Protein AF-A0A7S4M5L8-F1 (afdb_monomer_lite)

Sequence (268 aa):
NHNLLVPADAAVAGFYISNANNEFYGNAASGGWTGYSFINFPAPIGLHQHVQMSPMERPLKKFYGNTAHSASYQWDLGACIYTGGLQEIKNGQLEYNVGRMDRNTKDFGVEKWMLFEQTRTYLCSIGIAHWGKRVEALGFAAHDILRGASLFGEAYMKDMVIDGKSSNPVGSRPGPTRGFEFYDTFVKTILDNVVFKNLEQTPHLTEQFGTYALVSMTHSDYFKPQGINAARNVRFENVWNNGRFGNYIRDTGASRYYNVMDYDGSLL

Radius of gyration: 18.49 Å; chains: 1; bounding box: 49×41×50 Å

pLDDT: mean 85.42, std 12.48, range [35.59, 98.5]

Structure (mmCIF, N/CA/C/O backbone):
data_AF-A0A7S4M5L8-F1
#
_entry.id   AF-A0A7S4M5L8-F1
#
loop_
_atom_site.group_PDB
_atom_site.id
_atom_site.type_symbol
_atom_site.label_atom_id
_atom_site.label_alt_id
_atom_site.label_comp_id
_atom_site.label_asym_id
_atom_site.label_entity_id
_atom_site.label_seq_id
_atom_site.pdbx_PDB_ins_code
_atom_site.Cartn_x
_atom_site.Cartn_y
_atom_site.Cartn_z
_atom_site.occupancy
_atom_site.B_iso_or_equiv
_atom_site.auth_seq_id
_atom_site.auth_comp_id
_atom_site.auth_asym_id
_atom_site.auth_atom_id
_atom_site.pdbx_PDB_model_num
ATOM 1 N N . ASN A 1 1 ? -18.684 23.121 23.564 1.00 38.31 1 ASN A N 1
ATOM 2 C CA . ASN A 1 1 ? -18.734 21.954 22.652 1.00 38.31 1 ASN A CA 1
ATOM 3 C C . ASN A 1 1 ? -17.652 22.030 21.573 1.00 38.31 1 ASN A C 1
ATOM 5 O O . ASN A 1 1 ? -17.964 21.977 20.395 1.00 38.31 1 ASN A O 1
ATOM 9 N N . HIS A 1 2 ? -16.376 22.117 21.965 1.00 35.59 2 HIS A N 1
ATOM 10 C CA . HIS A 1 2 ? -15.232 22.153 21.035 1.00 35.59 2 HIS A CA 1
ATOM 11 C C . HIS A 1 2 ? -14.557 20.775 20.848 1.00 35.59 2 HIS A C 1
ATOM 13 O O . HIS A 1 2 ? -13.496 20.688 20.245 1.00 35.59 2 HIS A O 1
ATOM 19 N N . ASN A 1 3 ? -15.174 19.686 21.328 1.00 45.03 3 ASN A N 1
ATOM 20 C CA . ASN A 1 3 ? -14.511 18.382 21.503 1.00 45.03 3 ASN A CA 1
ATOM 21 C C . ASN A 1 3 ? -14.870 17.325 20.434 1.00 45.03 3 ASN A C 1
ATOM 23 O O . ASN A 1 3 ? -14.793 16.134 20.714 1.00 45.03 3 ASN A O 1
ATOM 27 N N . LEU A 1 4 ? -15.299 17.723 19.230 1.00 47.81 4 LEU A N 1
ATOM 28 C CA . LEU A 1 4 ? -15.744 16.783 18.179 1.00 47.81 4 LEU A CA 1
ATOM 29 C C . LEU A 1 4 ? -15.122 17.023 16.799 1.00 47.81 4 LEU A C 1
ATOM 31 O O . LEU A 1 4 ? -15.558 16.423 15.819 1.00 47.81 4 LEU A O 1
ATOM 35 N N . LEU A 1 5 ? -14.119 17.890 16.688 1.00 51.47 5 LEU A N 1
ATOM 36 C CA . LEU A 1 5 ? -13.465 18.101 15.405 1.00 51.47 5 LEU A CA 1
ATOM 37 C C . LEU A 1 5 ? -12.437 16.988 15.207 1.00 51.47 5 LEU A C 1
ATOM 39 O O . LEU A 1 5 ? -11.360 17.019 15.794 1.00 51.47 5 LEU A O 1
ATOM 43 N N . VAL A 1 6 ? -12.791 15.994 14.386 1.00 55.62 6 VAL A N 1
ATOM 44 C CA . VAL A 1 6 ? -11.791 15.196 13.668 1.00 55.62 6 VAL A CA 1
ATOM 45 C C . VAL A 1 6 ? -10.855 16.218 13.014 1.00 55.62 6 VAL A C 1
ATOM 47 O O . VAL A 1 6 ? -11.356 17.060 12.262 1.00 55.62 6 VAL A O 1
ATOM 50 N N . PRO A 1 7 ? -9.551 16.238 13.340 1.00 53.84 7 PRO A N 1
ATOM 51 C CA . PRO A 1 7 ? -8.633 17.220 12.775 1.00 53.84 7 PRO A CA 1
ATOM 52 C C . PRO A 1 7 ? -8.762 17.215 11.253 1.00 53.84 7 PRO A C 1
ATOM 54 O O . PRO A 1 7 ? -8.836 16.142 10.653 1.00 53.84 7 PRO A O 1
ATOM 57 N N . ALA A 1 8 ? -8.850 18.398 10.636 1.00 52.59 8 ALA A N 1
ATOM 58 C CA . ALA A 1 8 ? -9.144 18.542 9.206 1.00 52.59 8 ALA A CA 1
ATOM 59 C C . ALA A 1 8 ? -8.199 17.698 8.327 1.00 52.59 8 ALA A C 1
ATOM 61 O O . ALA A 1 8 ? -8.627 17.137 7.321 1.00 52.59 8 ALA A O 1
ATOM 62 N N . ASP A 1 9 ? -6.961 17.507 8.784 1.00 50.16 9 ASP A N 1
ATOM 63 C CA . ASP A 1 9 ? -5.910 16.729 8.123 1.00 50.16 9 ASP A CA 1
ATOM 64 C C . ASP A 1 9 ? -6.192 15.209 8.098 1.00 50.16 9 ASP A C 1
ATOM 66 O O . ASP A 1 9 ? -5.678 14.491 7.244 1.00 50.16 9 ASP A O 1
ATOM 70 N N . ALA A 1 10 ? -7.044 14.700 8.999 1.00 52.12 10 ALA A N 1
ATOM 71 C CA . ALA A 1 10 ? -7.525 13.313 9.012 1.00 52.12 10 ALA A CA 1
ATOM 72 C C . ALA A 1 10 ? -8.760 13.101 8.116 1.00 52.12 10 ALA A C 1
ATOM 74 O O . ALA A 1 10 ? -9.047 11.971 7.717 1.00 52.12 10 ALA A O 1
ATOM 75 N N . ALA A 1 11 ? -9.503 14.178 7.831 1.00 53.94 11 ALA A N 1
ATOM 76 C CA . ALA A 1 11 ? -10.833 14.146 7.224 1.00 53.94 11 ALA A CA 1
ATOM 77 C C . ALA A 1 11 ? -10.837 14.309 5.695 1.00 53.94 11 ALA A C 1
ATOM 79 O O . ALA A 1 11 ? -11.892 14.177 5.077 1.00 53.94 11 ALA A O 1
ATOM 80 N N . VAL A 1 12 ? -9.688 14.551 5.052 1.00 65.00 12 VAL A N 1
ATOM 81 C CA . VAL A 1 12 ? -9.606 14.668 3.581 1.00 65.00 12 VAL A CA 1
ATOM 82 C C . VAL A 1 12 ? -9.522 13.287 2.913 1.00 65.00 12 VAL A C 1
ATOM 84 O O . VAL A 1 12 ? -8.631 13.018 2.099 1.00 65.00 12 VAL A O 1
ATOM 87 N N . ALA A 1 13 ? -10.452 12.405 3.291 1.00 81.19 13 ALA A N 1
ATOM 88 C CA . ALA A 1 13 ? -10.647 11.083 2.719 1.00 81.19 13 ALA A CA 1
ATOM 89 C C . ALA A 1 13 ? -12.077 10.909 2.212 1.00 81.19 13 ALA A C 1
ATOM 91 O O . ALA A 1 13 ? -13.022 11.271 2.908 1.00 81.19 13 ALA A O 1
ATOM 92 N N . GLY A 1 14 ? -12.238 10.307 1.030 1.00 84.69 14 GLY A N 1
ATOM 93 C CA . GLY A 1 14 ? -13.567 9.939 0.531 1.00 84.69 14 GLY A CA 1
ATOM 94 C C . GLY A 1 14 ? -14.251 8.929 1.459 1.00 84.69 14 GLY A C 1
ATOM 95 O O . GLY A 1 14 ? -15.433 9.060 1.766 1.00 84.69 14 GLY A O 1
ATOM 96 N N . PHE A 1 15 ? -13.477 7.969 1.973 1.00 90.88 15 PHE A N 1
ATOM 97 C CA . PHE A 1 15 ? -13.914 7.010 2.981 1.00 90.88 15 PHE A CA 1
ATOM 98 C C . PHE A 1 15 ? -13.036 7.109 4.225 1.00 90.88 15 PHE A C 1
ATOM 100 O O . PHE A 1 15 ? -11.885 6.674 4.225 1.00 90.88 15 PHE A O 1
ATOM 107 N N . TYR A 1 16 ? -13.602 7.636 5.307 1.00 88.44 16 TYR A N 1
ATOM 108 C CA . TYR A 1 16 ? -12.986 7.621 6.629 1.00 88.44 16 TYR A CA 1
ATOM 109 C C . TYR A 1 16 ? -13.520 6.433 7.439 1.00 88.44 16 TYR A C 1
ATOM 111 O O . TYR A 1 16 ? -14.675 6.417 7.866 1.00 88.44 16 TYR A O 1
ATOM 119 N N . ILE A 1 17 ? -12.690 5.407 7.618 1.00 90.62 17 ILE A N 1
ATOM 120 C CA . ILE A 1 17 ? -13.089 4.090 8.121 1.00 90.62 17 ILE A CA 1
ATOM 121 C C . ILE A 1 17 ? -12.524 3.897 9.529 1.00 90.62 17 ILE A C 1
ATOM 123 O O . ILE A 1 17 ? -11.402 3.428 9.724 1.00 90.62 17 ILE A O 1
ATOM 127 N N . SER A 1 18 ? -13.334 4.251 10.525 1.00 86.19 18 SER A N 1
ATOM 128 C CA . SER A 1 18 ? -13.007 4.093 11.949 1.00 86.19 18 SER A CA 1
ATOM 129 C C . SER A 1 18 ? -13.139 2.651 12.453 1.00 86.19 18 SER A C 1
ATOM 131 O O . SER A 1 18 ? -12.504 2.266 13.433 1.00 86.19 18 SER A O 1
ATOM 133 N N . ASN A 1 19 ? -13.945 1.837 11.769 1.00 88.50 19 ASN A N 1
ATOM 134 C CA . ASN A 1 19 ? -14.130 0.414 12.027 1.00 88.50 19 ASN A CA 1
ATOM 135 C C . ASN A 1 19 ? -14.155 -0.332 10.689 1.00 88.50 19 ASN A C 1
ATOM 137 O O . ASN A 1 19 ? -15.041 -0.105 9.863 1.00 88.50 19 ASN A O 1
ATOM 141 N N . ALA A 1 20 ? -13.194 -1.231 10.479 1.00 91.75 20 ALA A N 1
ATOM 142 C CA . ALA A 1 20 ? -13.056 -1.947 9.216 1.00 91.75 20 ALA A CA 1
ATOM 143 C C . ALA A 1 20 ? -14.043 -3.118 9.058 1.00 91.75 20 ALA A C 1
ATOM 145 O O . ALA A 1 20 ? -14.092 -3.684 7.974 1.00 91.75 20 ALA A O 1
ATOM 146 N N . ASN A 1 21 ? -14.865 -3.446 10.069 1.00 94.00 21 ASN A N 1
ATOM 147 C CA . ASN A 1 21 ? -15.814 -4.576 10.061 1.00 94.00 21 ASN A CA 1
ATOM 148 C C . ASN A 1 21 ? -17.035 -4.387 9.138 1.00 94.00 21 ASN A C 1
ATOM 150 O O . ASN A 1 21 ? -18.186 -4.574 9.541 1.00 94.00 21 ASN A O 1
ATOM 154 N N . ASN A 1 22 ? -16.780 -3.988 7.903 1.00 93.81 22 ASN A N 1
ATOM 155 C CA . ASN A 1 22 ? -17.743 -3.646 6.878 1.00 93.81 22 ASN A CA 1
ATOM 156 C C . ASN A 1 22 ? -17.345 -4.308 5.558 1.00 93.81 22 ASN A C 1
ATOM 158 O O . ASN A 1 22 ? -16.231 -4.821 5.395 1.00 93.81 22 ASN A O 1
ATOM 162 N N . GLU A 1 23 ? -18.289 -4.298 4.628 1.00 96.12 23 GLU A N 1
ATOM 163 C CA . GLU A 1 23 ? -18.107 -4.782 3.270 1.00 96.12 23 GLU A CA 1
ATOM 164 C C . GLU A 1 23 ? -18.040 -3.593 2.309 1.00 96.12 23 GLU A C 1
ATOM 166 O O . GLU A 1 23 ? -18.932 -2.748 2.288 1.00 96.12 23 GLU A O 1
ATOM 171 N N . PHE A 1 24 ? -16.976 -3.533 1.513 1.00 96.38 24 PHE A N 1
ATOM 172 C CA . PHE A 1 24 ? -16.736 -2.485 0.527 1.00 96.38 24 PHE A CA 1
ATOM 173 C C . PHE A 1 24 ? -16.664 -3.129 -0.856 1.00 96.38 24 PHE A C 1
ATOM 175 O O . PHE A 1 24 ? -15.681 -3.806 -1.169 1.00 96.38 24 PHE A O 1
ATOM 182 N N . TYR A 1 25 ? -17.691 -2.914 -1.678 1.00 97.44 25 TYR A N 1
ATOM 183 C CA . TYR A 1 25 ? -17.791 -3.474 -3.025 1.00 97.44 25 TYR A CA 1
ATOM 184 C C . TYR A 1 25 ? -17.895 -2.382 -4.082 1.00 97.44 25 TYR A C 1
ATOM 186 O O . TYR A 1 25 ? -18.821 -1.575 -4.037 1.00 97.44 25 TYR A O 1
ATOM 194 N N . GLY A 1 26 ? -16.979 -2.391 -5.052 1.00 97.00 26 GLY A N 1
ATOM 195 C CA . GLY A 1 26 ? -17.109 -1.579 -6.267 1.00 97.00 26 GLY A CA 1
ATOM 196 C C . GLY A 1 26 ? -17.156 -0.067 -6.035 1.00 97.00 26 GLY A C 1
ATOM 197 O O . GLY A 1 26 ? -17.680 0.659 -6.875 1.00 97.00 26 GLY A O 1
ATOM 198 N N . ASN A 1 27 ? -16.652 0.420 -4.899 1.00 96.69 27 ASN A N 1
ATOM 199 C CA . ASN A 1 27 ? -16.641 1.846 -4.599 1.00 96.69 27 ASN A CA 1
ATOM 200 C C . ASN A 1 27 ? -15.527 2.552 -5.383 1.00 96.69 27 ASN A C 1
ATOM 202 O O . ASN A 1 27 ? -14.513 1.946 -5.734 1.00 96.69 27 ASN A O 1
ATOM 206 N N . ALA A 1 28 ? -15.699 3.852 -5.602 1.00 95.56 28 ALA A N 1
ATOM 207 C CA . ALA A 1 28 ? -14.665 4.735 -6.122 1.00 95.56 28 ALA A CA 1
ATOM 208 C C . ALA A 1 28 ? -14.402 5.856 -5.115 1.00 95.56 28 ALA A C 1
ATOM 210 O O . ALA A 1 28 ? -15.344 6.464 -4.606 1.00 95.56 28 ALA A O 1
ATOM 211 N N . ALA A 1 29 ? -13.132 6.127 -4.826 1.00 93.88 29 ALA A N 1
ATOM 212 C CA . ALA A 1 29 ? -12.728 7.174 -3.900 1.00 93.88 29 ALA A CA 1
ATOM 213 C C . ALA A 1 29 ? -11.710 8.123 -4.534 1.00 93.88 29 ALA A C 1
ATOM 215 O O .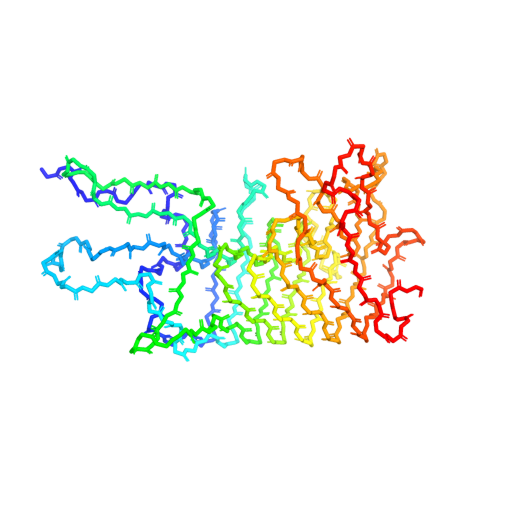 ALA A 1 29 ? -10.708 7.696 -5.099 1.00 93.88 29 ALA A O 1
ATOM 216 N N . SER A 1 30 ? -11.933 9.420 -4.360 1.00 89.44 30 SER A N 1
ATOM 217 C CA . SER A 1 30 ? -10.955 10.468 -4.643 1.00 89.44 30 SER A CA 1
ATOM 218 C C . SER A 1 30 ? -10.793 11.303 -3.384 1.00 89.44 30 SER A C 1
ATOM 220 O O . SER A 1 30 ? -11.793 11.648 -2.754 1.00 89.44 30 SER A O 1
ATOM 222 N N . GLY A 1 31 ? -9.568 11.642 -2.995 1.00 76.44 31 GLY A N 1
ATOM 223 C CA . GLY A 1 31 ? -9.367 12.444 -1.790 1.00 76.44 31 GLY A CA 1
ATOM 224 C C . GLY A 1 31 ? -8.000 13.094 -1.738 1.00 76.44 31 GLY A C 1
ATOM 225 O O . GLY A 1 31 ? -7.015 12.479 -2.114 1.00 76.44 31 GLY A O 1
ATOM 226 N N . GLY A 1 32 ? -7.935 14.343 -1.272 1.00 78.00 32 GLY A N 1
ATOM 227 C CA . GLY A 1 32 ? -6.700 15.133 -1.273 1.00 78.00 32 GLY A CA 1
ATOM 228 C C . GLY A 1 32 ? -5.546 14.455 -0.530 1.00 78.00 32 GLY A C 1
ATOM 229 O O . GLY A 1 32 ? -4.440 14.387 -1.065 1.00 78.00 32 GLY A O 1
ATOM 230 N N . TRP A 1 33 ? -5.805 13.886 0.653 1.00 81.56 33 TRP A N 1
ATOM 231 C CA . TRP A 1 33 ? -4.811 13.104 1.395 1.00 81.56 33 TRP A CA 1
ATOM 232 C C . TRP A 1 33 ? -4.856 11.621 1.020 1.00 81.56 33 TRP A C 1
ATOM 234 O O . TRP A 1 33 ? -3.831 11.054 0.640 1.00 81.56 33 TRP A O 1
ATOM 244 N N . THR A 1 34 ? -6.035 11.001 1.095 1.00 88.94 34 THR A N 1
ATOM 245 C CA . THR A 1 34 ? -6.235 9.571 0.823 1.00 88.94 34 THR A CA 1
ATOM 246 C C . THR A 1 34 ? -7.627 9.300 0.254 1.00 88.94 34 THR A C 1
ATOM 248 O O . THR A 1 34 ? -8.541 10.084 0.467 1.00 88.94 34 THR A O 1
ATOM 251 N N . GLY A 1 35 ? -7.818 8.204 -0.481 1.00 92.25 35 GLY A N 1
ATOM 252 C CA . GLY A 1 35 ? -9.151 7.771 -0.914 1.00 92.25 35 GLY A CA 1
ATOM 253 C C . GLY A 1 35 ? -9.869 7.009 0.200 1.00 92.25 35 GLY A C 1
ATOM 254 O O . GLY A 1 35 ? -10.950 7.407 0.637 1.00 92.25 35 GLY A O 1
ATOM 255 N N . TYR A 1 36 ? -9.222 5.950 0.689 1.00 94.06 36 TYR A N 1
ATOM 256 C CA . TYR A 1 36 ? -9.675 5.121 1.805 1.00 94.06 36 TYR A CA 1
ATOM 257 C C . TYR A 1 36 ? -8.720 5.255 2.984 1.00 94.06 36 TYR A C 1
ATOM 259 O O . TYR A 1 36 ? -7.562 4.849 2.901 1.00 94.06 36 TYR A O 1
ATOM 267 N N . SER A 1 37 ? -9.233 5.771 4.094 1.00 91.06 37 SER A N 1
ATOM 268 C CA . SER A 1 37 ? -8.489 5.967 5.331 1.00 91.06 37 SER A CA 1
ATOM 269 C C . SER A 1 37 ? -8.954 4.979 6.390 1.00 91.06 37 SER A C 1
ATOM 271 O O . SER A 1 37 ? -9.973 5.187 7.047 1.00 91.06 37 SER A O 1
ATOM 273 N N . PHE A 1 38 ? -8.210 3.895 6.580 1.00 92.81 38 PHE A N 1
ATOM 274 C CA . PHE A 1 38 ? -8.386 3.009 7.722 1.00 92.81 38 PHE A CA 1
ATOM 275 C C . PHE A 1 38 ? -7.567 3.566 8.887 1.00 92.81 38 PHE A C 1
ATOM 277 O O . PHE A 1 38 ? -6.390 3.232 9.044 1.00 92.81 38 PHE A O 1
ATOM 284 N N . ILE A 1 39 ? -8.182 4.401 9.725 1.00 89.69 39 ILE A N 1
ATOM 285 C CA . ILE A 1 39 ? -7.513 5.015 10.882 1.00 89.69 39 ILE A CA 1
ATOM 286 C C . ILE A 1 39 ? -7.632 4.126 12.113 1.00 89.69 39 ILE A C 1
ATOM 288 O O . ILE A 1 39 ? -8.673 3.502 12.327 1.00 89.69 39 ILE A O 1
ATOM 292 N N . ASN A 1 40 ? -6.571 4.028 12.915 1.00 91.75 40 ASN A N 1
ATOM 293 C CA . ASN A 1 40 ? -6.633 3.265 14.156 1.00 91.75 40 ASN A CA 1
ATOM 294 C C . ASN A 1 40 ? -7.386 4.036 15.242 1.00 91.75 40 ASN A C 1
ATOM 296 O O . ASN A 1 40 ? -6.964 5.108 15.667 1.00 91.75 40 ASN A O 1
ATOM 300 N N . PHE A 1 41 ? -8.463 3.428 15.726 1.00 91.06 41 PHE A N 1
ATOM 301 C CA . PHE A 1 41 ? -9.175 3.816 16.932 1.00 91.06 41 PHE A CA 1
ATOM 302 C C . PHE A 1 41 ? -8.966 2.737 18.002 1.00 91.06 41 PHE A C 1
ATOM 304 O O . PHE A 1 41 ? -9.507 1.638 17.842 1.00 91.06 41 PHE A O 1
ATOM 311 N N . PRO A 1 42 ? -8.198 3.007 19.075 1.00 91.44 42 PRO A N 1
ATOM 312 C CA . PRO A 1 42 ? -7.978 2.041 20.152 1.00 91.44 42 PRO A CA 1
ATOM 313 C C . PRO A 1 42 ? -9.229 1.853 21.022 1.00 91.44 42 PRO A C 1
ATOM 315 O O . PRO A 1 42 ? -9.404 0.805 21.636 1.00 91.44 42 PRO A O 1
ATOM 318 N N . ALA A 1 43 ? -10.116 2.850 21.037 1.00 91.19 43 ALA A N 1
ATOM 319 C CA . ALA A 1 43 ? -11.417 2.820 21.689 1.00 91.19 43 ALA A CA 1
ATOM 320 C C . ALA A 1 43 ? -12.447 3.582 20.834 1.00 91.19 43 ALA A C 1
ATOM 322 O O . ALA A 1 43 ? -12.060 4.404 19.994 1.00 91.19 43 ALA A O 1
ATOM 323 N N . PRO A 1 44 ? -13.757 3.335 21.009 1.00 90.44 44 PRO A N 1
ATOM 324 C CA . PRO A 1 44 ? -14.790 4.085 20.314 1.00 90.44 44 PRO A CA 1
ATOM 325 C C . PRO A 1 44 ? -14.804 5.543 20.780 1.00 90.44 44 PRO A C 1
ATOM 327 O O . PRO A 1 44 ? -14.433 5.861 21.907 1.00 90.44 44 PRO A O 1
ATOM 330 N N . ILE A 1 45 ? -15.284 6.431 19.915 1.00 86.19 45 ILE A N 1
ATOM 331 C CA . ILE A 1 45 ? -15.394 7.867 20.194 1.00 86.19 45 ILE A CA 1
ATOM 332 C C . ILE A 1 45 ? -16.847 8.341 20.078 1.00 86.19 45 ILE A C 1
ATOM 334 O O . ILE A 1 45 ? -17.729 7.613 19.610 1.00 86.19 45 ILE A O 1
ATOM 338 N N . GLY A 1 46 ? -17.109 9.579 20.498 1.00 83.56 46 GLY A N 1
ATOM 339 C CA . GLY A 1 46 ? -18.436 10.188 20.416 1.00 83.56 46 GLY A CA 1
ATOM 340 C C . GLY A 1 46 ? -19.465 9.466 21.290 1.00 83.56 46 GLY A C 1
ATOM 341 O O . GLY A 1 46 ? -19.180 9.101 22.429 1.00 83.56 46 GLY A O 1
ATOM 342 N N . LEU A 1 47 ? -20.670 9.240 20.757 1.00 86.06 47 LEU A N 1
ATOM 343 C CA . LEU A 1 47 ? -21.792 8.659 21.511 1.00 86.06 47 LEU A CA 1
ATOM 344 C C . LEU A 1 47 ? -21.507 7.253 22.064 1.00 86.06 47 LEU A C 1
ATOM 346 O O . LEU A 1 47 ? -22.090 6.864 23.072 1.00 86.06 47 LEU A O 1
ATOM 350 N N . HIS A 1 48 ? -20.590 6.510 21.443 1.00 88.62 48 HIS A N 1
ATOM 351 C CA . HIS A 1 48 ? -20.283 5.124 21.803 1.00 88.62 48 HIS A CA 1
ATOM 352 C C . HIS A 1 48 ? -19.018 4.978 22.658 1.00 88.62 48 HIS A C 1
ATOM 354 O O . HIS A 1 48 ? -18.570 3.856 22.872 1.00 88.62 48 HIS A O 1
ATOM 360 N N . GLN A 1 49 ? -18.453 6.072 23.188 1.00 87.44 49 GLN A N 1
ATOM 361 C CA . GLN A 1 49 ? -17.205 6.063 23.978 1.00 87.44 49 GLN A CA 1
ATOM 362 C C . GLN A 1 49 ? -17.202 5.119 25.196 1.00 87.44 49 GLN A C 1
ATOM 364 O O . GLN A 1 49 ? -16.152 4.780 25.726 1.00 87.44 49 GLN A O 1
ATOM 369 N N . HIS A 1 50 ? -18.381 4.704 25.659 1.00 89.12 50 HIS A N 1
ATOM 370 C CA . HIS A 1 50 ? -18.563 3.815 26.804 1.00 89.12 50 HIS A CA 1
ATOM 371 C C . HIS A 1 50 ? -18.511 2.319 26.436 1.00 89.12 50 HIS A C 1
ATOM 373 O O . HIS A 1 50 ? -18.495 1.469 27.326 1.00 89.12 50 HIS A O 1
ATOM 379 N N . VAL A 1 51 ? -18.502 1.973 25.144 1.00 92.31 51 VAL A N 1
ATOM 380 C CA . VAL A 1 51 ? -18.496 0.581 24.678 1.00 92.31 51 VAL A CA 1
ATOM 381 C C . VAL A 1 51 ? -17.095 -0.021 24.823 1.00 92.31 51 VAL A C 1
ATOM 383 O O . VAL A 1 51 ? -16.118 0.511 24.301 1.00 92.31 51 VAL A O 1
ATOM 386 N N . GLN A 1 52 ? -17.003 -1.173 25.492 1.00 91.25 52 GLN A N 1
ATOM 387 C CA . GLN A 1 52 ? -15.750 -1.907 25.712 1.00 91.25 52 GLN A CA 1
ATOM 388 C C . GLN A 1 52 ? -15.355 -2.716 24.468 1.00 91.25 52 GLN A C 1
ATOM 390 O O . GLN A 1 52 ? -15.601 -3.918 24.373 1.00 91.25 52 GLN A O 1
ATOM 395 N N . MET A 1 53 ? -14.772 -2.046 23.477 1.00 90.56 53 MET A N 1
ATOM 396 C CA . MET A 1 53 ? -14.216 -2.684 22.283 1.00 90.56 53 MET A CA 1
ATOM 397 C C . MET A 1 53 ? -13.062 -1.867 21.703 1.00 90.56 53 MET A C 1
ATOM 399 O O . MET A 1 53 ? -13.004 -0.663 21.909 1.00 90.56 53 MET A O 1
ATOM 403 N N . SER A 1 54 ? -12.210 -2.494 20.891 1.00 92.44 54 SER A N 1
ATOM 404 C CA . SER A 1 54 ? -11.220 -1.788 20.072 1.00 92.44 54 SER A CA 1
ATOM 405 C C . SER A 1 54 ? -11.641 -1.812 18.596 1.00 92.44 54 SER A C 1
ATOM 407 O O . SER A 1 54 ? -11.638 -2.883 17.978 1.00 92.44 54 SER A O 1
ATOM 409 N N . PRO A 1 55 ? -12.071 -0.678 18.005 1.00 93.25 55 PRO A N 1
ATOM 410 C CA . PRO A 1 55 ? -12.436 -0.634 16.589 1.00 93.25 55 PRO A CA 1
ATOM 411 C C . PRO A 1 55 ? -11.274 -0.952 15.636 1.00 93.25 55 PRO A C 1
ATOM 413 O O . PRO A 1 55 ? -11.500 -1.598 14.612 1.00 93.25 55 PRO A O 1
ATOM 416 N N . MET A 1 56 ? -10.036 -0.557 15.965 1.00 92.56 56 MET A N 1
ATOM 417 C CA . MET A 1 56 ? -8.864 -0.825 15.116 1.00 92.56 56 MET A CA 1
ATOM 418 C C . MET A 1 56 ? -8.538 -2.312 14.973 1.00 92.56 56 MET A C 1
ATOM 420 O O . MET A 1 56 ? -7.977 -2.708 13.954 1.00 92.56 56 MET A O 1
ATOM 424 N N . GLU A 1 57 ? -8.898 -3.127 15.966 1.00 94.50 57 GLU A N 1
ATOM 425 C CA . GLU A 1 57 ? -8.682 -4.571 15.922 1.00 94.50 57 GLU A CA 1
ATOM 426 C C . GLU A 1 57 ? -9.682 -5.277 15.007 1.00 94.50 57 GLU A C 1
ATOM 428 O O . GLU A 1 57 ? -9.500 -6.448 14.706 1.00 94.50 57 GLU A O 1
ATOM 433 N N . ARG A 1 58 ? -10.745 -4.627 14.534 1.00 93.62 58 ARG A N 1
ATOM 434 C CA . ARG A 1 58 ? -11.737 -5.333 13.723 1.00 93.62 58 ARG A CA 1
ATOM 435 C C . ARG A 1 58 ? -11.234 -5.563 12.293 1.00 93.62 58 ARG A C 1
ATOM 437 O O . ARG A 1 58 ? -10.790 -4.603 11.665 1.00 93.62 58 ARG A O 1
ATOM 444 N N . PRO A 1 59 ? -11.300 -6.800 11.763 1.00 93.44 59 PRO A N 1
ATOM 445 C CA . PRO A 1 59 ? -10.867 -7.092 10.403 1.00 93.44 59 PRO A CA 1
ATOM 446 C C . PRO A 1 59 ? -11.867 -6.561 9.376 1.00 93.44 59 PRO A C 1
ATOM 448 O O . PRO A 1 59 ? -13.028 -6.299 9.691 1.00 93.44 59 PRO A O 1
ATOM 451 N N . LEU A 1 60 ? -11.408 -6.460 8.130 1.00 95.06 60 LEU A N 1
ATOM 452 C CA . LEU A 1 60 ? -12.280 -6.295 6.970 1.00 95.06 60 LEU A CA 1
ATOM 453 C C . LEU A 1 60 ? -13.197 -7.514 6.826 1.00 95.06 60 LEU A C 1
ATOM 455 O O . LEU A 1 60 ? -12.712 -8.643 6.883 1.00 95.06 60 LEU A O 1
ATOM 459 N N . LYS A 1 61 ? -14.498 -7.298 6.579 1.00 95.25 61 LYS A N 1
ATOM 460 C CA . LYS A 1 61 ? -15.369 -8.392 6.110 1.00 95.25 61 LYS A CA 1
ATOM 461 C C . LYS A 1 61 ? -15.099 -8.681 4.641 1.00 95.25 61 LYS A C 1
ATOM 463 O O . LYS A 1 61 ? -14.872 -9.824 4.262 1.00 95.25 61 LYS A O 1
ATOM 468 N N . LYS A 1 62 ? -15.099 -7.625 3.822 1.00 97.00 62 LYS A N 1
ATOM 469 C CA . LYS A 1 62 ? -14.709 -7.692 2.413 1.00 97.00 62 LYS A CA 1
ATOM 470 C C . LYS A 1 62 ? -14.249 -6.332 1.910 1.00 97.00 62 LYS A C 1
ATOM 472 O O . LYS A 1 62 ? -14.873 -5.319 2.214 1.00 97.00 62 LYS A O 1
ATOM 477 N N . PHE A 1 63 ? -13.213 -6.324 1.082 1.00 98.00 63 PHE A N 1
ATOM 478 C CA . PHE A 1 63 ? -12.833 -5.173 0.274 1.00 98.00 63 PHE A CA 1
ATOM 479 C C . PHE A 1 63 ? -12.543 -5.653 -1.148 1.00 98.00 63 PHE A C 1
ATOM 481 O O . PHE A 1 63 ? -11.479 -6.207 -1.409 1.00 98.00 63 PHE A O 1
ATOM 488 N N . TYR A 1 64 ? -13.510 -5.497 -2.052 1.00 98.50 64 TYR A N 1
ATOM 489 C CA . TYR A 1 64 ? -13.465 -6.103 -3.380 1.00 98.50 64 TYR A CA 1
ATOM 490 C C . TYR A 1 64 ? -13.838 -5.121 -4.486 1.00 98.50 64 TYR A C 1
ATOM 492 O O . TYR A 1 64 ? -14.882 -4.468 -4.434 1.00 98.50 64 TYR A O 1
ATOM 500 N N . GLY A 1 65 ? -13.010 -5.058 -5.529 1.00 98.00 65 GLY A N 1
ATOM 501 C CA . GLY A 1 65 ? -13.333 -4.306 -6.743 1.00 98.00 65 GLY A CA 1
ATOM 502 C C . GLY A 1 65 ? -13.341 -2.788 -6.554 1.00 98.00 65 GLY A C 1
ATOM 503 O O . GLY A 1 65 ? -13.876 -2.079 -7.402 1.00 98.00 65 GLY A O 1
ATOM 504 N N . ASN A 1 66 ? -12.811 -2.281 -5.438 1.00 97.94 66 ASN A N 1
ATOM 505 C CA . ASN A 1 66 ? -12.796 -0.848 -5.167 1.00 97.94 66 ASN A CA 1
ATOM 506 C C . ASN A 1 66 ? -11.680 -0.152 -5.952 1.00 97.94 66 ASN A C 1
ATOM 508 O O . ASN A 1 66 ? -10.650 -0.742 -6.294 1.00 97.94 66 ASN A O 1
ATOM 512 N N . THR A 1 67 ? -11.882 1.136 -6.196 1.00 97.19 67 THR A N 1
ATOM 513 C CA . THR A 1 67 ? -10.941 1.993 -6.905 1.00 97.19 67 THR A CA 1
ATOM 514 C C . THR A 1 67 ? -10.641 3.248 -6.099 1.00 97.19 67 THR A C 1
ATOM 516 O O . THR A 1 67 ? -11.528 3.803 -5.454 1.00 97.19 67 THR A O 1
ATOM 519 N N . ALA A 1 68 ? -9.392 3.707 -6.112 1.00 95.31 68 ALA A N 1
ATOM 520 C CA . ALA A 1 68 ? -9.027 4.980 -5.499 1.00 95.31 68 ALA A CA 1
ATOM 521 C C . ALA A 1 68 ? -8.083 5.782 -6.386 1.00 95.31 68 ALA A C 1
ATOM 523 O O . ALA A 1 68 ? -7.202 5.215 -7.031 1.00 95.31 68 ALA A O 1
ATOM 524 N N . HIS A 1 69 ? -8.252 7.100 -6.405 1.00 92.31 69 HIS A N 1
ATOM 525 C CA . HIS A 1 69 ? -7.449 7.947 -7.267 1.00 92.31 69 HIS A CA 1
ATOM 526 C C . HIS A 1 69 ? -7.235 9.363 -6.771 1.00 92.31 69 HIS A C 1
ATOM 528 O O . HIS A 1 69 ? -7.841 9.801 -5.795 1.00 92.31 69 HIS A O 1
ATOM 534 N N . SER A 1 70 ? -6.362 10.078 -7.487 1.00 87.81 70 SER A N 1
ATOM 535 C CA . SER A 1 70 ? -6.108 11.508 -7.287 1.00 87.81 70 SER A CA 1
ATOM 536 C C . SER A 1 70 ? -5.772 11.845 -5.836 1.00 87.81 70 SER A C 1
ATOM 538 O O . SER A 1 70 ? -6.142 12.905 -5.332 1.00 87.81 70 SER A O 1
ATOM 540 N N . ALA A 1 71 ? -5.074 10.923 -5.168 1.00 87.44 71 ALA A N 1
ATOM 541 C CA . ALA A 1 71 ? -4.722 11.072 -3.774 1.00 87.44 71 ALA A CA 1
ATOM 542 C C . ALA A 1 71 ? -3.295 11.549 -3.575 1.00 87.44 71 ALA A C 1
ATOM 544 O O . ALA A 1 71 ? -2.371 11.236 -4.339 1.00 87.44 71 ALA A O 1
ATOM 545 N N . SER A 1 72 ? -3.129 12.296 -2.486 1.00 76.31 72 SER A N 1
ATOM 546 C CA . SER A 1 72 ? -1.825 12.669 -1.954 1.00 76.31 72 SER A CA 1
ATOM 547 C C . SER A 1 72 ? -1.041 13.577 -2.904 1.00 76.31 72 SER A C 1
ATOM 549 O O . SER A 1 72 ? 0.183 13.585 -2.891 1.00 76.31 72 SER A O 1
ATOM 551 N N . TYR A 1 73 ? -1.731 14.347 -3.754 1.00 62.12 73 TYR A N 1
ATOM 552 C CA . TYR A 1 73 ? -1.107 15.257 -4.727 1.00 62.12 73 TYR A CA 1
ATOM 553 C C . TYR A 1 73 ? -0.178 16.288 -4.066 1.00 62.12 73 TYR A C 1
ATOM 555 O O . TYR A 1 73 ? 0.818 16.688 -4.655 1.00 62.12 73 TYR A O 1
ATOM 563 N N . GLN A 1 74 ? -0.489 16.697 -2.833 1.00 57.88 74 GLN A N 1
ATOM 564 C CA . GLN A 1 74 ? 0.284 17.696 -2.091 1.00 57.88 74 GLN A CA 1
ATOM 565 C C . GLN A 1 74 ? 1.255 17.085 -1.069 1.00 57.88 74 GLN A C 1
ATOM 567 O O . GLN A 1 74 ? 2.063 17.820 -0.508 1.00 57.88 74 GLN A O 1
ATOM 572 N N . TRP A 1 75 ? 1.140 15.789 -0.754 1.00 63.66 75 TRP A N 1
ATOM 573 C CA . TRP A 1 75 ? 1.886 15.158 0.339 1.00 63.66 75 TRP A CA 1
ATOM 574 C C . TRP A 1 75 ? 2.445 13.795 -0.108 1.00 63.66 75 TRP A C 1
ATOM 576 O O . TRP A 1 75 ? 1.703 12.842 -0.356 1.00 63.66 75 TRP A O 1
ATOM 586 N N . ASP A 1 76 ? 3.770 13.670 -0.153 1.00 65.38 76 ASP A N 1
ATOM 587 C CA . ASP A 1 76 ? 4.466 12.511 -0.741 1.00 65.38 76 ASP A CA 1
ATOM 588 C C . ASP A 1 76 ? 4.275 11.187 0.017 1.00 65.38 76 ASP A C 1
ATOM 590 O O . ASP A 1 76 ? 4.511 10.113 -0.533 1.00 65.38 76 ASP A O 1
ATOM 594 N N . LEU A 1 77 ? 3.827 11.247 1.275 1.00 69.38 77 LEU A N 1
ATOM 595 C CA . LEU A 1 77 ? 3.595 10.070 2.122 1.00 69.38 77 LEU A CA 1
ATOM 596 C C . LEU A 1 77 ? 2.134 9.610 2.170 1.00 69.38 77 LEU A C 1
ATOM 598 O O . LEU A 1 77 ? 1.834 8.622 2.844 1.00 69.38 77 LEU A O 1
ATOM 602 N N . GLY A 1 78 ? 1.222 10.314 1.500 1.00 79.56 78 GLY A N 1
ATOM 603 C CA . GLY A 1 78 ? -0.168 9.879 1.433 1.00 79.56 78 GLY A CA 1
ATOM 604 C C . GLY A 1 78 ? -0.333 8.680 0.501 1.00 79.56 78 GLY A C 1
ATOM 605 O O . GLY A 1 78 ? 0.520 8.396 -0.343 1.00 79.56 78 GLY A O 1
ATOM 606 N N . ALA A 1 79 ? -1.454 7.978 0.638 1.00 90.00 79 ALA A N 1
ATOM 607 C CA . ALA A 1 79 ? -1.787 6.863 -0.234 1.00 90.00 79 ALA A CA 1
ATOM 608 C C . ALA A 1 79 ? -3.243 6.901 -0.673 1.00 90.00 79 ALA A C 1
ATOM 610 O O . ALA A 1 79 ? -4.099 7.376 0.064 1.00 90.00 79 ALA A O 1
ATOM 611 N N . CYS A 1 80 ? -3.554 6.322 -1.827 1.00 93.75 80 CYS A N 1
ATOM 612 C CA . CYS A 1 80 ? -4.936 6.102 -2.243 1.00 93.75 80 CYS A CA 1
ATOM 613 C C . CYS A 1 80 ? -5.684 5.182 -1.272 1.00 93.75 80 CYS A C 1
ATOM 615 O O . CYS A 1 80 ? -6.846 5.440 -0.957 1.00 93.75 80 CYS A O 1
ATOM 617 N N . ILE A 1 81 ? -4.996 4.174 -0.737 1.00 94.44 81 ILE A N 1
ATOM 618 C CA . ILE A 1 81 ? -5.471 3.348 0.371 1.00 94.44 81 ILE A CA 1
ATOM 619 C C . ILE A 1 81 ? -4.448 3.436 1.493 1.00 94.44 81 ILE A C 1
ATOM 621 O O . ILE A 1 81 ? -3.328 2.939 1.366 1.00 94.44 81 ILE A O 1
ATOM 625 N N . TYR A 1 82 ? -4.835 4.078 2.588 1.00 92.62 82 TYR A N 1
ATOM 626 C CA . TYR A 1 82 ? -3.994 4.271 3.756 1.00 92.62 82 TYR A CA 1
ATOM 627 C C . TYR A 1 82 ? -4.539 3.473 4.939 1.00 92.62 82 TYR A C 1
ATOM 629 O O . TYR A 1 82 ? -5.698 3.613 5.323 1.00 92.62 82 TYR A O 1
ATOM 637 N N . THR A 1 83 ? -3.693 2.639 5.540 1.00 93.00 83 THR A N 1
ATOM 638 C CA . THR A 1 83 ? -3.993 1.921 6.783 1.00 93.00 83 THR A CA 1
ATOM 639 C C . THR A 1 83 ? -2.938 2.248 7.821 1.00 93.00 83 THR A C 1
ATOM 641 O O . THR A 1 83 ? -1.785 1.855 7.662 1.00 93.00 83 THR A O 1
ATOM 644 N N . GLY A 1 84 ? -3.325 2.940 8.888 1.00 89.19 84 GLY A N 1
ATOM 645 C CA . GLY A 1 84 ? -2.398 3.398 9.919 1.00 89.19 84 GLY A CA 1
ATOM 646 C C . GLY A 1 84 ? -2.959 4.587 10.684 1.00 89.19 84 GLY A C 1
ATOM 647 O O . GLY A 1 84 ? -4.170 4.678 10.888 1.00 89.19 84 GLY A O 1
ATOM 648 N N . GLY A 1 85 ? -2.081 5.504 11.094 1.00 86.19 85 GLY A N 1
ATOM 649 C CA . GLY A 1 85 ? -2.448 6.648 11.922 1.00 86.19 85 GLY A CA 1
ATOM 650 C C . GLY A 1 85 ? -3.012 6.236 13.281 1.00 86.19 85 GLY A C 1
ATOM 651 O O . GLY A 1 85 ? -3.177 5.056 13.585 1.00 86.19 85 GLY A O 1
ATOM 652 N N . LEU A 1 86 ? -3.308 7.210 14.127 1.00 87.44 86 LEU A N 1
ATOM 653 C CA . LEU A 1 86 ? -3.951 6.986 15.415 1.00 87.44 86 LEU A CA 1
ATOM 654 C C . LEU A 1 86 ? -4.887 8.143 15.717 1.00 87.44 86 LEU A C 1
ATOM 656 O O . LEU A 1 86 ? -4.484 9.301 15.648 1.00 87.44 86 LEU A O 1
ATOM 660 N N . GLN A 1 87 ? -6.122 7.811 16.067 1.00 87.19 87 GLN A N 1
ATOM 661 C CA . GLN A 1 87 ? -7.113 8.756 16.546 1.00 87.19 87 GLN A CA 1
ATOM 662 C C . GLN A 1 87 ? -7.593 8.301 17.923 1.00 87.19 87 GLN A C 1
ATOM 664 O O . GLN A 1 87 ? -8.172 7.223 18.062 1.00 87.19 87 GLN A O 1
ATOM 669 N N . GLU A 1 88 ? -7.357 9.115 18.947 1.00 85.50 88 GLU A N 1
ATOM 670 C CA . GLU A 1 88 ? -7.677 8.763 20.332 1.00 85.50 88 GLU A CA 1
ATOM 671 C C . GLU A 1 88 ? -8.090 9.982 21.157 1.00 85.50 88 GLU A C 1
ATOM 673 O O . GLU A 1 88 ? -7.798 11.124 20.800 1.00 85.50 88 GLU A O 1
ATOM 678 N N . ILE A 1 89 ? -8.789 9.739 22.268 1.00 84.50 89 ILE A N 1
ATOM 679 C CA . ILE A 1 89 ? -9.128 10.792 23.225 1.00 84.50 89 ILE A CA 1
ATOM 680 C C . ILE A 1 89 ? -7.996 10.894 24.246 1.00 84.50 89 ILE A C 1
ATOM 682 O O . ILE A 1 89 ? -7.794 9.986 25.051 1.00 84.50 89 ILE A O 1
ATOM 686 N N . LYS A 1 90 ? -7.297 12.026 24.248 1.00 82.25 90 LYS A N 1
ATOM 687 C CA . LYS A 1 90 ? -6.257 12.383 25.214 1.00 82.25 90 LYS A CA 1
ATOM 688 C C . LYS A 1 90 ? -6.665 13.640 25.956 1.00 82.25 90 LYS A C 1
ATOM 690 O O . LYS A 1 90 ? -7.083 14.619 25.352 1.00 82.25 90 LYS A O 1
ATOM 695 N N . ASN A 1 91 ? -6.595 13.607 27.287 1.00 84.06 91 ASN A N 1
ATOM 696 C CA . ASN A 1 91 ? -6.958 14.744 28.146 1.00 84.06 91 ASN A CA 1
ATOM 697 C C . ASN A 1 91 ? -8.346 15.352 27.824 1.00 84.06 91 ASN A C 1
ATOM 699 O O . ASN A 1 91 ? -8.547 16.560 27.914 1.00 84.06 91 ASN A O 1
ATOM 703 N N . GLY A 1 92 ? -9.308 14.512 27.420 1.00 79.12 92 GLY A N 1
ATOM 704 C CA . GLY A 1 92 ? -10.662 14.937 27.042 1.00 79.12 92 GLY A CA 1
ATOM 705 C C . GLY A 1 92 ? -10.790 15.575 25.651 1.00 79.12 92 GLY A C 1
ATOM 706 O O . GLY A 1 92 ? -11.882 16.025 25.301 1.00 79.12 92 GLY A O 1
ATOM 707 N N . GLN A 1 93 ? -9.718 15.600 24.856 1.00 79.19 93 GLN A N 1
ATOM 708 C CA . GLN A 1 93 ? -9.692 16.087 23.478 1.00 79.19 93 GLN A CA 1
ATOM 709 C C . GLN A 1 93 ? -9.402 14.954 22.497 1.00 79.19 93 GLN A C 1
ATOM 711 O O . GLN A 1 93 ? -8.666 14.020 22.798 1.00 79.19 93 GLN A O 1
ATOM 716 N N . LEU A 1 94 ? -10.006 15.036 21.314 1.00 80.38 94 LEU A N 1
ATOM 717 C CA . LEU A 1 94 ? -9.758 14.087 20.241 1.00 80.38 94 LEU A CA 1
ATOM 718 C C . LEU A 1 94 ? -8.477 14.497 19.501 1.00 80.38 94 LEU A C 1
ATOM 720 O O . LEU A 1 94 ? -8.458 15.512 18.810 1.00 80.38 94 LEU A O 1
ATOM 724 N N . GLU A 1 95 ? -7.421 13.702 19.634 1.00 82.31 95 GLU A N 1
ATOM 725 C CA . GLU A 1 95 ? -6.136 13.924 18.970 1.00 82.31 95 GLU A CA 1
ATOM 726 C C . GLU A 1 95 ? -5.980 12.994 17.766 1.00 82.31 95 GLU A C 1
ATOM 728 O O . GLU A 1 95 ? -6.454 11.853 17.780 1.00 82.31 95 GLU A O 1
ATOM 733 N N . TYR A 1 96 ? -5.311 13.490 16.722 1.00 79.50 96 TYR A N 1
ATOM 734 C CA . TYR A 1 96 ? -4.943 12.709 15.545 1.00 79.50 96 TYR A CA 1
ATOM 735 C C . TYR A 1 96 ? -3.437 12.725 15.332 1.00 79.50 96 TYR A C 1
ATOM 737 O O . TYR A 1 96 ? -2.801 13.778 15.352 1.00 79.50 96 TYR A O 1
ATOM 745 N N . ASN A 1 97 ? -2.890 11.553 15.047 1.00 79.50 97 ASN A N 1
ATOM 746 C CA . ASN A 1 97 ? -1.522 11.371 14.616 1.00 79.50 97 ASN A CA 1
ATOM 747 C C . ASN A 1 97 ? -1.525 10.648 13.261 1.00 79.50 97 ASN A C 1
ATOM 749 O O . ASN A 1 97 ? -1.888 9.476 13.185 1.00 79.50 97 ASN A O 1
ATOM 753 N N . VAL A 1 98 ? -1.072 11.331 12.203 1.00 72.56 98 VAL A N 1
ATOM 754 C CA . VAL A 1 98 ? -0.857 10.773 10.844 1.00 72.56 98 VAL A CA 1
ATOM 755 C C . VAL A 1 98 ? 0.273 9.733 10.777 1.00 72.56 98 VAL A C 1
ATOM 757 O O . VAL A 1 98 ? 0.609 9.222 9.708 1.00 72.56 98 VAL A O 1
ATOM 760 N N . GLY A 1 99 ? 0.921 9.474 11.909 1.00 70.69 99 GLY A N 1
ATOM 761 C CA . GLY A 1 99 ? 2.110 8.660 12.029 1.00 70.69 99 GLY A CA 1
ATOM 762 C C . GLY A 1 99 ? 1.914 7.183 11.706 1.00 70.69 99 GLY A C 1
ATOM 763 O O . GLY A 1 99 ? 0.833 6.660 11.437 1.00 70.69 99 GLY A O 1
ATOM 764 N N . ARG A 1 100 ? 3.048 6.495 11.754 1.00 78.75 100 ARG A N 1
ATOM 765 C CA . ARG A 1 100 ? 3.233 5.095 11.378 1.00 78.75 100 ARG A CA 1
ATOM 766 C C . ARG A 1 100 ? 2.834 4.189 12.538 1.00 78.75 100 ARG A C 1
ATOM 768 O O . ARG A 1 100 ? 3.692 3.644 13.222 1.00 78.75 100 ARG A O 1
ATOM 775 N N . MET A 1 101 ? 1.535 4.108 12.794 1.00 85.81 101 MET A N 1
ATOM 776 C CA . MET A 1 101 ? 0.979 3.329 13.898 1.00 85.81 101 MET A CA 1
ATOM 777 C C . MET A 1 101 ? 0.401 2.023 13.375 1.00 85.81 101 MET A C 1
ATOM 779 O O . MET A 1 101 ? -0.399 2.016 12.433 1.00 85.81 101 MET A O 1
ATOM 783 N N . ASP A 1 102 ? 0.811 0.913 13.980 1.00 88.62 102 ASP A N 1
ATOM 784 C CA . ASP A 1 102 ? 0.453 -0.398 13.481 1.00 88.62 102 ASP A CA 1
ATOM 785 C C . ASP A 1 102 ? -0.971 -0.808 13.843 1.00 88.62 102 ASP A C 1
ATOM 787 O O . ASP A 1 102 ? -1.458 -0.622 14.955 1.00 88.62 102 ASP A O 1
ATOM 791 N N . ARG A 1 103 ? -1.648 -1.402 12.861 1.00 91.62 103 ARG A N 1
ATOM 792 C CA . ARG A 1 103 ? -2.937 -2.066 13.030 1.00 91.62 103 ARG A CA 1
ATOM 793 C C . ARG A 1 103 ? -2.738 -3.572 13.174 1.00 91.62 103 ARG A C 1
ATOM 795 O O . ARG A 1 103 ? -2.168 -4.203 12.284 1.00 91.62 103 ARG A O 1
ATOM 802 N N . ASN A 1 104 ? -3.266 -4.165 14.242 1.00 94.06 104 ASN A N 1
ATOM 803 C CA . ASN A 1 104 ? -3.320 -5.618 14.408 1.00 94.06 104 ASN A CA 1
ATOM 804 C C . ASN A 1 104 ? -4.777 -6.096 14.438 1.00 94.06 104 ASN A C 1
ATOM 806 O O . ASN A 1 104 ? -5.434 -6.021 15.474 1.00 94.06 104 ASN A O 1
ATOM 810 N N . THR A 1 105 ? -5.288 -6.559 13.298 1.00 94.75 105 THR A N 1
ATOM 811 C CA . THR A 1 105 ? -6.669 -7.037 13.176 1.00 94.75 105 THR A CA 1
ATOM 812 C C . THR A 1 105 ? -6.849 -8.441 13.742 1.00 94.75 105 THR A C 1
ATOM 814 O O . THR A 1 105 ? -6.011 -9.322 13.545 1.00 94.75 105 THR A O 1
ATOM 817 N N . LYS A 1 106 ? -7.967 -8.654 14.436 1.00 94.25 106 LYS A N 1
ATOM 818 C CA . LYS A 1 106 ? -8.333 -9.867 15.157 1.00 94.25 106 LYS A CA 1
ATOM 819 C C . LYS A 1 106 ? -9.834 -10.130 15.067 1.00 94.25 106 LYS A C 1
ATOM 821 O O . LYS A 1 106 ? -10.650 -9.227 15.240 1.00 94.25 106 LYS A O 1
ATOM 826 N N . ASP A 1 107 ? -10.199 -11.391 14.907 1.00 89.56 107 ASP A N 1
ATOM 827 C CA . ASP A 1 107 ? -11.568 -11.876 15.046 1.00 89.56 107 ASP A CA 1
ATOM 828 C C . ASP A 1 107 ? -11.638 -12.846 16.227 1.00 89.56 107 ASP A C 1
ATOM 830 O O . ASP A 1 107 ? -10.923 -13.845 16.248 1.00 89.56 107 ASP A O 1
ATOM 834 N N . PHE A 1 108 ? -12.421 -12.508 17.254 1.00 87.56 108 PHE A N 1
ATOM 835 C CA . PHE A 1 108 ? -12.479 -13.252 18.524 1.00 87.56 108 PHE A CA 1
ATOM 836 C C . PHE A 1 108 ? -11.095 -13.598 19.118 1.00 87.56 108 PHE A C 1
ATOM 838 O O . PHE A 1 108 ? -10.870 -14.693 19.624 1.00 87.56 108 PHE A O 1
ATOM 845 N N . GLY A 1 109 ? -10.148 -12.654 19.046 1.00 88.06 109 GLY A N 1
ATOM 846 C CA . GLY A 1 109 ? -8.778 -12.821 19.549 1.00 88.06 109 GLY A CA 1
ATOM 847 C C . GLY A 1 109 ? -7.819 -13.534 18.589 1.00 88.06 109 GLY A C 1
ATOM 848 O O . GLY A 1 109 ? -6.613 -13.507 18.818 1.00 88.06 109 GLY A O 1
ATOM 849 N N . VAL A 1 110 ? -8.322 -14.105 17.492 1.00 93.75 110 VAL A N 1
ATOM 850 C CA . VAL A 1 110 ? -7.512 -14.745 16.451 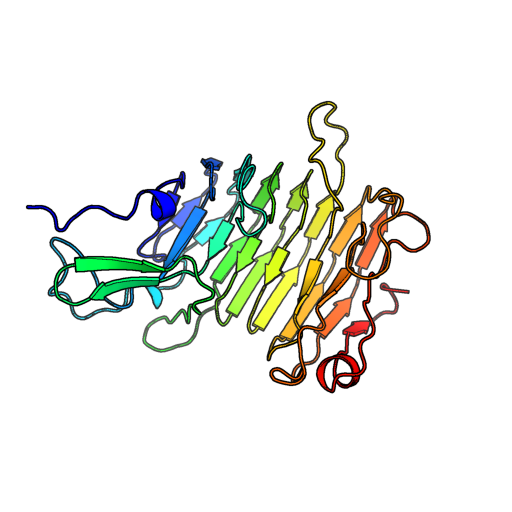1.00 93.75 110 VAL A CA 1
ATOM 851 C C . VAL A 1 110 ? -7.064 -13.702 15.442 1.00 93.75 110 VAL A C 1
ATOM 853 O O . VAL A 1 110 ? -7.888 -12.982 14.887 1.00 93.75 110 VAL A O 1
ATOM 856 N N . GLU A 1 111 ? -5.766 -13.633 15.176 1.00 95.25 111 GLU A N 1
ATOM 857 C CA . GLU A 1 111 ? -5.193 -12.683 14.225 1.00 95.25 111 GLU A CA 1
ATOM 858 C C . GLU A 1 111 ? -5.734 -12.905 12.805 1.00 95.25 111 GLU A C 1
ATOM 860 O O . GLU A 1 111 ? -5.879 -14.037 12.337 1.00 95.25 111 GLU A O 1
ATOM 865 N N . LYS A 1 112 ? -6.047 -11.809 12.112 1.00 95.62 112 LYS A N 1
ATOM 866 C CA . LYS A 1 112 ? -6.606 -11.815 10.756 1.00 95.62 112 LYS A CA 1
ATOM 867 C C . LYS A 1 112 ? -5.833 -10.875 9.850 1.00 95.62 112 LYS A C 1
ATOM 869 O O . LYS A 1 112 ? -5.311 -9.858 10.303 1.00 95.62 112 LYS A O 1
ATOM 874 N N . TRP A 1 113 ? -5.795 -11.223 8.572 1.00 95.62 113 TRP A N 1
ATOM 875 C CA . TRP A 1 113 ? -5.206 -10.411 7.515 1.00 95.62 113 TRP A CA 1
ATOM 876 C C . TRP A 1 113 ? -6.186 -9.331 7.063 1.00 95.62 113 TRP A C 1
ATOM 878 O O . TRP A 1 113 ? -7.397 -9.561 7.022 1.00 95.62 113 TRP A O 1
ATOM 888 N N . MET A 1 114 ? -5.666 -8.157 6.708 1.00 95.88 114 MET A N 1
ATOM 889 C CA . MET A 1 114 ? -6.427 -7.184 5.930 1.00 95.88 114 MET A CA 1
ATOM 890 C C . MET A 1 114 ? -6.281 -7.514 4.450 1.00 95.88 114 MET A C 1
ATOM 892 O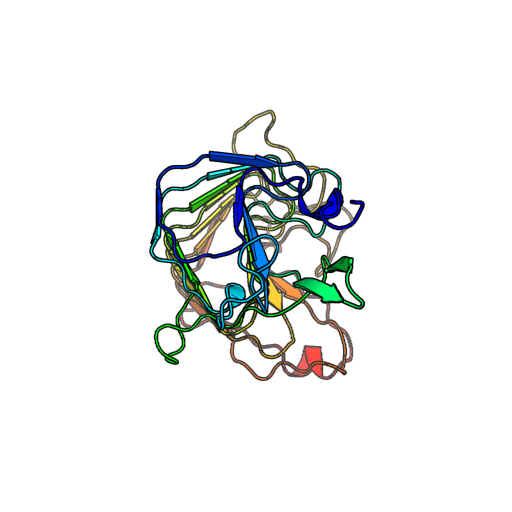 O . MET A 1 114 ? -5.196 -7.367 3.893 1.00 95.88 114 MET A O 1
ATOM 896 N N . LEU A 1 115 ? -7.370 -7.978 3.842 1.00 96.88 115 LEU A N 1
ATOM 897 C CA . LEU A 1 115 ? -7.393 -8.438 2.460 1.00 96.88 115 LEU A CA 1
ATOM 898 C C . LEU A 1 115 ? -8.008 -7.377 1.537 1.00 96.88 115 LEU A C 1
ATOM 900 O O . LEU A 1 115 ? -9.159 -6.977 1.724 1.00 96.88 115 LEU A O 1
ATOM 904 N N . PHE A 1 116 ? -7.243 -6.961 0.528 1.00 97.94 116 PHE A N 1
ATOM 905 C CA . PHE A 1 116 ? -7.665 -6.077 -0.555 1.00 97.94 116 PHE A CA 1
ATOM 906 C C . PHE A 1 116 ? -7.722 -6.866 -1.867 1.00 97.94 116 PHE A C 1
ATOM 908 O O . PHE A 1 116 ? -6.694 -7.268 -2.410 1.00 97.94 116 PHE A O 1
ATOM 915 N N . GLU A 1 117 ? -8.921 -7.087 -2.400 1.00 98.25 117 GLU A N 1
ATOM 916 C CA . GLU A 1 117 ? -9.126 -7.887 -3.608 1.00 98.25 117 GLU A CA 1
ATOM 917 C C . GLU A 1 117 ? -9.535 -7.021 -4.795 1.00 98.25 117 GLU A C 1
ATOM 919 O O . GLU A 1 117 ? -10.361 -6.112 -4.673 1.00 98.25 117 GLU A O 1
ATOM 924 N N . GLN A 1 118 ? -8.984 -7.334 -5.969 1.00 98.06 118 GLN A N 1
ATOM 925 C CA . GLN A 1 118 ? -9.353 -6.738 -7.257 1.00 98.06 118 GLN A CA 1
ATOM 926 C C . GLN A 1 118 ? -9.367 -5.205 -7.212 1.00 98.06 118 GLN A C 1
ATOM 928 O O . GLN A 1 118 ? -10.234 -4.542 -7.780 1.00 98.06 118 GLN A O 1
ATOM 933 N N . THR A 1 119 ? -8.432 -4.644 -6.453 1.00 97.50 119 THR A N 1
ATOM 934 C CA . THR A 1 119 ? -8.396 -3.223 -6.134 1.00 97.50 119 THR A CA 1
ATOM 935 C C . THR A 1 119 ? -7.529 -2.491 -7.143 1.00 97.50 119 THR A C 1
ATOM 937 O O . THR A 1 119 ? -6.450 -2.966 -7.493 1.00 97.50 119 THR A O 1
ATOM 940 N N . ARG A 1 120 ? -7.978 -1.321 -7.605 1.00 97.12 120 ARG A N 1
ATOM 941 C CA . ARG A 1 120 ? -7.215 -0.511 -8.563 1.00 97.12 120 ARG A CA 1
ATOM 942 C C . ARG A 1 120 ? -6.942 0.882 -8.030 1.00 97.12 120 ARG A C 1
ATOM 944 O O . ARG A 1 120 ? -7.816 1.512 -7.444 1.00 97.12 120 ARG A O 1
ATOM 951 N N . THR A 1 121 ? -5.739 1.382 -8.262 1.00 95.12 121 THR A N 1
ATOM 952 C CA . THR A 1 121 ? -5.354 2.743 -7.884 1.00 95.12 121 THR A CA 1
ATOM 953 C C . THR A 1 121 ? -4.758 3.492 -9.060 1.00 95.12 121 THR A C 1
ATOM 955 O O . THR A 1 121 ? -4.106 2.882 -9.907 1.00 95.12 121 THR A O 1
ATOM 958 N N . TYR A 1 122 ? -5.007 4.798 -9.144 1.00 92.06 122 TYR A N 1
ATOM 959 C CA . TYR A 1 122 ? -4.426 5.627 -10.198 1.00 92.06 122 TYR A CA 1
ATOM 960 C C . TYR A 1 122 ? -4.154 7.069 -9.760 1.00 92.06 122 TYR A C 1
ATOM 962 O O . TYR A 1 122 ? -4.916 7.640 -8.986 1.00 92.06 122 TYR A O 1
ATOM 970 N N . LEU A 1 123 ? -3.078 7.688 -10.255 1.00 89.81 123 LEU A N 1
ATOM 971 C CA . LEU A 1 123 ? -2.723 9.086 -9.937 1.00 89.81 123 LEU A CA 1
ATOM 972 C C . LEU A 1 123 ? -2.491 9.358 -8.436 1.00 89.81 123 LEU A C 1
ATOM 974 O O . LEU A 1 123 ? -2.842 10.416 -7.909 1.00 89.81 123 LEU A O 1
ATOM 978 N N . CYS A 1 124 ? -1.873 8.408 -7.737 1.00 88.69 124 CYS A N 1
ATOM 979 C CA . CYS A 1 124 ? -1.607 8.448 -6.292 1.00 88.69 124 CYS A CA 1
ATOM 980 C C . CYS A 1 124 ? -0.109 8.640 -5.986 1.00 88.69 124 CYS A C 1
ATOM 982 O O . CYS A 1 124 ? 0.739 8.260 -6.796 1.00 88.69 124 CYS A O 1
ATOM 984 N N . SER A 1 125 ? 0.241 9.184 -4.807 1.00 89.31 125 SER A N 1
ATOM 985 C CA . SER A 1 125 ? 1.643 9.137 -4.342 1.00 89.31 125 SER A CA 1
ATOM 986 C C . SER A 1 125 ? 1.994 7.683 -4.104 1.00 89.31 125 SER A C 1
ATOM 988 O O . SER A 1 125 ? 2.921 7.157 -4.699 1.00 89.31 125 SER A O 1
ATOM 990 N N . ILE A 1 126 ? 1.185 7.016 -3.286 1.00 91.19 126 ILE A N 1
ATOM 991 C CA . ILE A 1 126 ? 1.289 5.593 -3.012 1.00 91.19 126 ILE A CA 1
ATOM 992 C C . ILE A 1 126 ? -0.060 4.948 -3.351 1.00 91.19 126 ILE A C 1
ATOM 994 O O . ILE A 1 126 ? -1.105 5.485 -2.984 1.00 91.19 126 ILE A O 1
ATOM 998 N N . GLY A 1 127 ? -0.076 3.814 -4.050 1.00 94.06 127 GLY A N 1
ATOM 999 C CA . GLY A 1 127 ? -1.308 3.051 -4.271 1.00 94.06 127 GLY A CA 1
ATOM 1000 C C . GLY A 1 127 ? -1.863 2.522 -2.946 1.00 94.06 127 GLY A C 1
ATOM 1001 O O . GLY A 1 127 ? -2.921 2.964 -2.492 1.00 94.06 127 GLY A O 1
ATOM 1002 N N . ILE A 1 128 ? -1.102 1.644 -2.285 1.00 94.69 128 ILE A N 1
ATOM 1003 C CA . ILE A 1 128 ? -1.409 1.127 -0.940 1.00 94.69 128 ILE A CA 1
ATOM 1004 C C . ILE A 1 128 ? -0.267 1.451 0.029 1.00 94.69 128 ILE A C 1
ATOM 1006 O O . ILE A 1 128 ? 0.869 1.030 -0.184 1.00 94.69 128 ILE A O 1
ATOM 1010 N N . ALA A 1 129 ? -0.573 2.145 1.125 1.00 92.44 129 ALA A N 1
ATOM 1011 C CA . ALA A 1 129 ? 0.316 2.274 2.277 1.00 92.44 129 ALA A CA 1
ATOM 1012 C C . ALA A 1 129 ? -0.318 1.589 3.488 1.00 92.44 129 ALA A C 1
ATOM 1014 O O . ALA A 1 129 ? -1.345 2.040 4.002 1.00 92.44 129 ALA A O 1
ATOM 1015 N N . HIS A 1 130 ? 0.295 0.502 3.949 1.00 93.06 130 HIS A N 1
ATOM 1016 C CA . HIS A 1 130 ? -0.243 -0.303 5.037 1.00 93.06 130 HIS A CA 1
ATOM 1017 C C . HIS A 1 130 ? 0.775 -0.468 6.164 1.00 93.06 130 HIS A C 1
ATOM 1019 O O . HIS A 1 130 ? 1.769 -1.175 6.014 1.00 93.06 130 HIS A O 1
ATOM 1025 N N . TRP A 1 131 ? 0.483 0.141 7.313 1.00 90.06 131 TRP A N 1
ATOM 1026 C CA . TRP A 1 131 ? 1.316 0.117 8.519 1.00 90.06 131 TRP A CA 1
ATOM 1027 C C . TRP A 1 131 ? 0.964 -1.021 9.488 1.00 90.06 131 TRP A C 1
ATOM 1029 O O . TRP A 1 131 ? 1.536 -1.106 10.567 1.00 90.06 131 TRP A O 1
ATOM 1039 N N . GLY A 1 132 ? 0.004 -1.884 9.150 1.00 90.38 132 GLY A N 1
ATOM 1040 C CA . GLY A 1 132 ? -0.436 -2.975 10.021 1.00 90.38 132 GLY A CA 1
ATOM 1041 C C . GLY A 1 132 ? 0.481 -4.196 10.064 1.00 90.38 132 GLY A C 1
ATOM 1042 O O . GLY A 1 132 ? 1.513 -4.254 9.406 1.00 90.38 132 GLY A O 1
ATOM 1043 N N . LYS A 1 133 ? 0.084 -5.186 10.868 1.00 92.56 133 LYS A N 1
ATOM 1044 C CA . LYS A 1 133 ? 0.855 -6.415 11.096 1.00 92.56 133 LYS A CA 1
ATOM 1045 C C . LYS A 1 133 ? 0.732 -7.441 9.968 1.00 92.56 133 LYS A C 1
ATOM 1047 O O . LYS A 1 133 ? 1.660 -8.226 9.809 1.00 92.56 133 LYS A O 1
ATOM 1052 N N . ARG A 1 134 ? -0.406 -7.485 9.262 1.00 93.94 134 ARG A N 1
ATOM 1053 C CA . ARG A 1 134 ? -0.745 -8.506 8.250 1.00 93.94 134 ARG A CA 1
ATOM 1054 C C . ARG A 1 134 ? -1.604 -7.917 7.138 1.00 93.94 134 ARG A C 1
ATOM 1056 O O . ARG A 1 134 ? -2.691 -7.411 7.424 1.00 93.94 134 ARG A O 1
ATOM 1063 N N . VAL A 1 135 ? -1.141 -7.999 5.896 1.00 95.69 135 VAL A N 1
ATOM 1064 C CA . VAL A 1 135 ? -1.839 -7.453 4.724 1.00 95.69 135 VAL A CA 1
ATOM 1065 C C . VAL A 1 135 ? -1.706 -8.342 3.503 1.00 95.69 135 VAL A C 1
ATOM 1067 O O . VAL A 1 135 ? -0.630 -8.843 3.189 1.00 95.69 135 VAL A O 1
ATOM 1070 N N . GLU A 1 136 ? -2.814 -8.507 2.798 1.00 96.81 136 GLU A N 1
ATOM 1071 C CA . GLU A 1 136 ? -2.870 -9.257 1.557 1.00 96.81 136 GLU A CA 1
ATOM 1072 C C . GLU A 1 136 ? -3.489 -8.399 0.452 1.00 96.81 136 GLU A C 1
ATOM 1074 O O . GLU A 1 136 ? -4.506 -7.734 0.664 1.00 96.81 136 GLU A O 1
ATOM 1079 N N . ALA A 1 137 ? -2.871 -8.402 -0.727 1.00 97.25 137 ALA A N 1
ATOM 1080 C CA . ALA A 1 137 ? -3.393 -7.731 -1.912 1.00 97.25 137 ALA A CA 1
ATOM 1081 C C . ALA A 1 137 ? -3.445 -8.714 -3.087 1.00 97.25 137 ALA A C 1
ATOM 1083 O O . ALA A 1 137 ? -2.409 -9.167 -3.576 1.00 97.25 137 ALA A O 1
ATOM 1084 N N . LEU A 1 138 ? -4.656 -9.042 -3.542 1.00 98.19 138 LEU A N 1
ATOM 1085 C CA . LEU A 1 138 ? -4.899 -10.024 -4.602 1.00 98.19 138 LEU A CA 1
ATOM 1086 C C . LEU A 1 138 ? -5.526 -9.346 -5.815 1.00 98.19 138 LEU A C 1
ATOM 1088 O O . LEU A 1 138 ? -6.583 -8.725 -5.697 1.00 98.19 138 LEU A O 1
ATOM 1092 N N . GLY A 1 139 ? -4.916 -9.471 -6.993 1.00 98.12 139 GLY A N 1
ATOM 1093 C CA . GLY A 1 139 ? -5.432 -8.801 -8.190 1.00 98.12 139 GLY A CA 1
ATOM 1094 C C . GLY A 1 139 ? -5.282 -7.277 -8.130 1.00 98.12 139 GLY A C 1
ATOM 1095 O O . GLY A 1 139 ? -6.133 -6.559 -8.658 1.00 98.12 139 GLY A O 1
ATOM 1096 N N . PHE A 1 140 ? -4.276 -6.767 -7.411 1.00 98.00 140 PHE A N 1
ATOM 1097 C CA . PHE A 1 140 ? -4.070 -5.328 -7.245 1.00 98.00 140 PHE A CA 1
ATOM 1098 C C . PHE A 1 140 ? -3.422 -4.705 -8.486 1.00 98.00 140 PHE A C 1
ATOM 1100 O O . PHE A 1 140 ? -2.441 -5.225 -9.021 1.00 98.00 140 PHE A O 1
ATOM 1107 N N . ALA A 1 141 ? -3.945 -3.556 -8.913 1.00 97.38 141 ALA A N 1
ATOM 1108 C CA . ALA A 1 141 ? -3.340 -2.762 -9.971 1.00 97.38 141 ALA A CA 1
ATOM 1109 C C . ALA A 1 141 ? -3.089 -1.317 -9.530 1.00 97.38 141 ALA A C 1
ATOM 1111 O O . ALA A 1 141 ? -3.953 -0.681 -8.922 1.00 97.38 141 ALA A O 1
ATOM 1112 N N . ALA A 1 142 ? -1.927 -0.776 -9.881 1.00 95.38 142 ALA A N 1
ATOM 1113 C CA . ALA A 1 142 ? -1.634 0.643 -9.738 1.00 95.38 142 ALA A CA 1
ATOM 1114 C C . ALA A 1 142 ? -1.174 1.213 -11.076 1.00 95.38 142 ALA A C 1
ATOM 1116 O O . ALA A 1 142 ? -0.345 0.605 -11.748 1.00 95.38 142 ALA A O 1
ATOM 1117 N N . HIS A 1 143 ? -1.698 2.378 -11.438 1.00 94.06 143 HIS A N 1
ATOM 1118 C CA . HIS A 1 143 ? -1.361 3.072 -12.676 1.00 94.06 143 HIS A CA 1
ATOM 1119 C C . HIS A 1 143 ? -0.952 4.502 -12.366 1.00 94.06 143 HIS A C 1
ATOM 1121 O O . HIS A 1 143 ? -1.587 5.146 -11.534 1.00 94.06 143 HIS A O 1
ATOM 1127 N N . ASP A 1 144 ? 0.052 5.035 -13.052 1.00 91.38 144 ASP A N 1
ATOM 1128 C CA . ASP A 1 144 ? 0.338 6.470 -12.992 1.00 91.38 144 ASP A CA 1
ATOM 1129 C C . ASP A 1 144 ? 0.640 6.960 -11.553 1.00 91.38 144 ASP A C 1
ATOM 1131 O O . ASP A 1 144 ? 0.152 7.999 -11.096 1.00 91.38 144 ASP A O 1
ATOM 1135 N N . ILE A 1 145 ? 1.390 6.157 -10.790 1.00 89.00 145 ILE A N 1
ATOM 1136 C CA . ILE A 1 145 ? 1.712 6.400 -9.374 1.00 89.00 145 ILE A CA 1
ATOM 1137 C C . ILE A 1 145 ? 3.186 6.779 -9.167 1.00 89.00 145 ILE A C 1
ATOM 1139 O O . ILE A 1 145 ? 4.047 6.449 -9.982 1.00 89.00 145 ILE A O 1
ATOM 1143 N N . LEU A 1 146 ? 3.508 7.429 -8.038 1.00 89.88 146 LEU A N 1
ATOM 1144 C CA . LEU A 1 146 ? 4.913 7.556 -7.597 1.00 89.88 146 LEU A CA 1
ATOM 1145 C C . LEU A 1 146 ? 5.408 6.284 -6.919 1.00 89.88 146 LEU A C 1
ATOM 1147 O O . LEU A 1 146 ? 6.589 5.958 -6.987 1.00 89.88 146 LEU A O 1
ATOM 1151 N N . ARG A 1 147 ? 4.515 5.562 -6.245 1.00 91.31 147 ARG A N 1
ATOM 1152 C CA . ARG A 1 147 ? 4.799 4.286 -5.607 1.00 91.31 147 ARG A CA 1
ATOM 1153 C C . ARG A 1 147 ? 3.607 3.337 -5.691 1.00 91.31 147 ARG A C 1
ATOM 1155 O O . ARG A 1 147 ? 2.495 3.720 -5.343 1.00 91.31 147 ARG A O 1
ATOM 1162 N N . GLY A 1 148 ? 3.814 2.092 -6.108 1.00 93.75 148 GLY A N 1
ATOM 1163 C CA . GLY A 1 148 ? 2.733 1.105 -6.191 1.00 93.75 148 GLY A CA 1
ATOM 1164 C C . GLY A 1 148 ? 2.209 0.713 -4.813 1.00 93.75 148 GLY A C 1
ATOM 1165 O O . GLY A 1 148 ? 1.042 0.944 -4.495 1.00 93.75 148 GLY A O 1
ATOM 1166 N N . ALA A 1 149 ? 3.083 0.177 -3.961 1.00 93.25 149 ALA A N 1
ATOM 1167 C CA . ALA A 1 149 ? 2.729 -0.158 -2.584 1.00 93.25 149 ALA A CA 1
ATOM 1168 C C . ALA A 1 149 ? 3.911 -0.041 -1.609 1.00 93.25 149 ALA A C 1
ATOM 1170 O O . ALA A 1 149 ? 5.074 -0.169 -1.990 1.00 93.25 149 ALA A O 1
ATOM 1171 N N . SER A 1 150 ? 3.592 0.225 -0.339 1.00 89.50 150 SER A N 1
ATOM 1172 C CA . SER A 1 150 ? 4.487 0.110 0.825 1.00 89.50 150 SER A CA 1
ATOM 1173 C C . SER A 1 150 ? 3.749 -0.646 1.924 1.00 89.50 150 SER A C 1
ATOM 1175 O O . SER A 1 150 ? 2.780 -0.129 2.486 1.00 89.50 150 SER A O 1
ATOM 1177 N N . LEU A 1 151 ? 4.181 -1.871 2.208 1.00 90.62 151 LEU A N 1
ATOM 1178 C CA . LEU A 1 151 ? 3.485 -2.778 3.116 1.00 90.62 151 LEU A CA 1
ATOM 1179 C C . LEU A 1 151 ? 4.407 -3.194 4.262 1.00 90.62 151 LEU A C 1
ATOM 1181 O O . LEU A 1 151 ? 5.558 -3.559 4.036 1.00 90.62 151 LEU A O 1
ATOM 1185 N N . PHE A 1 152 ? 3.888 -3.133 5.485 1.00 87.50 152 PHE A N 1
ATOM 1186 C CA . PHE A 1 152 ? 4.595 -3.517 6.705 1.00 87.50 152 PHE A CA 1
ATOM 1187 C C . PHE A 1 152 ? 4.050 -4.810 7.305 1.00 87.50 152 PHE A C 1
ATOM 1189 O O . PHE A 1 152 ? 2.950 -5.257 6.979 1.00 87.50 152 PHE A O 1
ATOM 1196 N N . GLY A 1 153 ? 4.843 -5.380 8.216 1.00 87.81 153 GLY A N 1
ATOM 1197 C CA . GLY A 1 153 ? 4.526 -6.628 8.894 1.00 87.81 153 GLY A CA 1
ATOM 1198 C C . GLY A 1 153 ? 4.705 -7.827 7.969 1.00 87.81 153 GLY A C 1
ATOM 1199 O O . GLY A 1 153 ? 5.728 -7.960 7.303 1.00 87.81 153 GLY A O 1
ATOM 1200 N N . GLU A 1 154 ? 3.725 -8.716 7.951 1.00 91.62 154 GLU A N 1
ATOM 1201 C CA . GLU A 1 154 ? 3.644 -9.815 6.998 1.00 91.62 154 GLU A CA 1
ATOM 1202 C C . GLU A 1 154 ? 2.776 -9.374 5.819 1.00 91.62 154 GLU A C 1
ATOM 1204 O O . GLU A 1 154 ? 1.620 -8.986 5.994 1.00 91.62 154 GLU A O 1
ATOM 1209 N N . ALA A 1 155 ? 3.346 -9.406 4.622 1.00 93.19 155 ALA A N 1
ATOM 1210 C CA . ALA A 1 155 ? 2.702 -8.955 3.404 1.00 93.19 155 ALA A CA 1
ATOM 1211 C C . ALA A 1 155 ? 2.723 -10.066 2.355 1.00 93.19 155 ALA A C 1
ATOM 1213 O O . ALA A 1 155 ? 3.775 -10.637 2.059 1.00 93.19 155 ALA A O 1
ATOM 1214 N N . TYR A 1 156 ? 1.566 -10.346 1.763 1.00 95.31 156 TYR A N 1
ATOM 1215 C CA . TYR A 1 156 ? 1.463 -11.205 0.591 1.00 95.31 156 TYR A CA 1
ATOM 1216 C C . TYR A 1 156 ? 0.771 -10.450 -0.531 1.00 95.31 156 TYR A C 1
ATOM 1218 O O . TYR A 1 156 ? -0.302 -9.877 -0.346 1.00 95.31 156 TYR A O 1
ATOM 1226 N N . MET A 1 157 ? 1.397 -10.427 -1.699 1.00 95.94 157 MET A N 1
ATOM 1227 C CA . MET A 1 157 ? 0.790 -9.838 -2.875 1.00 95.94 157 MET A CA 1
ATOM 1228 C C . MET A 1 157 ? 0.837 -10.793 -4.051 1.00 95.94 157 MET A C 1
ATOM 1230 O O . MET A 1 157 ? 1.893 -11.348 -4.366 1.00 95.94 157 MET A O 1
ATOM 1234 N N . LYS A 1 158 ? -0.314 -10.947 -4.708 1.00 97.81 158 LYS A N 1
ATOM 1235 C CA . LYS A 1 158 ? -0.489 -11.882 -5.811 1.00 97.81 158 LYS A CA 1
ATOM 1236 C C . LYS A 1 158 ? -1.237 -11.264 -6.982 1.00 97.81 158 LYS A C 1
ATOM 1238 O O . LYS A 1 158 ? -2.197 -10.518 -6.781 1.00 97.81 158 LYS A O 1
ATOM 1243 N N . ASP A 1 159 ? -0.848 -11.658 -8.191 1.00 98.06 159 ASP A N 1
ATOM 1244 C CA . ASP A 1 159 ? -1.544 -11.325 -9.437 1.00 98.06 159 ASP A CA 1
ATOM 1245 C C . ASP A 1 159 ? -1.620 -9.804 -9.630 1.00 98.06 159 ASP A C 1
ATOM 1247 O O . ASP A 1 159 ? -2.692 -9.212 -9.750 1.00 98.06 159 ASP A O 1
ATOM 1251 N N . MET A 1 160 ? -0.458 -9.155 -9.599 1.00 95.75 160 MET A N 1
ATOM 1252 C CA . MET A 1 160 ? -0.356 -7.700 -9.565 1.00 95.75 160 MET A CA 1
ATOM 1253 C C . MET A 1 160 ? 0.130 -7.071 -10.858 1.00 95.75 160 MET A C 1
ATOM 1255 O O . MET A 1 160 ? 0.957 -7.636 -11.570 1.00 95.75 160 MET A O 1
ATOM 1259 N N . VAL A 1 161 ? -0.304 -5.830 -11.088 1.00 97.25 161 VAL A N 1
ATOM 1260 C CA . VAL A 1 161 ? 0.219 -4.975 -12.158 1.00 97.25 161 VAL A CA 1
ATOM 1261 C C . VAL A 1 161 ? 0.541 -3.590 -11.612 1.00 97.25 161 VAL A C 1
ATOM 1263 O O . VAL A 1 161 ? -0.349 -2.879 -11.156 1.00 97.25 161 VAL A O 1
ATOM 1266 N N . ILE A 1 162 ? 1.802 -3.178 -11.704 1.00 96.00 162 ILE A N 1
ATOM 1267 C CA . ILE A 1 162 ? 2.206 -1.796 -11.449 1.00 96.00 162 ILE A CA 1
ATOM 1268 C C . ILE A 1 162 ? 2.671 -1.173 -12.762 1.00 96.00 162 ILE A C 1
ATOM 1270 O O . ILE A 1 162 ? 3.682 -1.573 -13.336 1.00 96.00 162 ILE A O 1
ATOM 1274 N N . ASP A 1 163 ? 1.901 -0.205 -13.235 1.00 94.38 163 ASP A N 1
ATOM 1275 C CA . ASP A 1 163 ? 2.081 0.505 -14.493 1.00 94.38 163 ASP A CA 1
ATOM 1276 C C . ASP A 1 163 ? 2.549 1.929 -14.199 1.00 94.38 163 ASP A C 1
ATOM 1278 O O . ASP A 1 163 ? 1.784 2.749 -13.687 1.00 94.38 163 ASP A O 1
ATOM 1282 N N . GLY A 1 164 ? 3.825 2.213 -14.455 1.00 89.69 164 GLY A N 1
ATOM 1283 C CA . GLY A 1 164 ? 4.402 3.490 -14.053 1.00 89.69 164 GLY A CA 1
ATOM 1284 C C . GLY A 1 164 ? 3.843 4.673 -14.829 1.00 89.69 164 GLY A C 1
ATOM 1285 O O . GLY A 1 164 ? 3.563 5.717 -14.243 1.00 89.69 164 GLY A O 1
ATOM 1286 N N . LYS A 1 165 ? 3.630 4.478 -16.129 1.00 89.00 165 LYS A N 1
ATOM 1287 C CA . LYS A 1 165 ? 3.039 5.460 -17.028 1.00 89.00 165 LYS A CA 1
ATOM 1288 C C . LYS A 1 165 ? 2.144 4.744 -18.025 1.00 89.00 165 LYS A C 1
ATOM 1290 O O . LYS A 1 165 ? 2.612 4.100 -18.966 1.00 89.00 165 LYS A O 1
ATOM 1295 N N . SER A 1 166 ? 0.846 4.860 -17.801 1.00 88.44 166 SER A N 1
ATOM 1296 C CA . SER A 1 166 ? -0.164 4.311 -18.686 1.00 88.44 166 SER A CA 1
ATOM 1297 C C . SER A 1 166 ? -0.218 5.094 -20.004 1.00 88.44 166 SER A C 1
ATOM 1299 O O . SER A 1 166 ? 0.374 6.163 -20.165 1.00 88.44 166 SER A O 1
ATOM 1301 N N . SER A 1 167 ? -0.983 4.591 -20.974 1.00 87.12 167 SER A N 1
ATOM 1302 C CA . SER A 1 167 ? -1.246 5.309 -22.231 1.00 87.12 167 SER A CA 1
ATOM 1303 C C . SER A 1 167 ? -2.182 6.517 -22.064 1.00 87.12 167 SER A C 1
ATOM 1305 O O . SER A 1 167 ? -2.605 7.101 -23.061 1.00 87.12 167 SER A O 1
ATOM 1307 N N . ASN A 1 168 ? -2.541 6.888 -20.831 1.00 84.44 168 ASN A N 1
ATOM 1308 C CA . ASN A 1 168 ? -3.345 8.067 -20.558 1.00 84.44 168 ASN A CA 1
ATOM 1309 C C . ASN A 1 168 ? -2.508 9.344 -20.784 1.00 84.44 168 ASN A C 1
ATOM 1311 O O . ASN A 1 168 ? -1.562 9.588 -20.033 1.00 84.44 168 ASN A O 1
ATOM 1315 N N . PRO A 1 169 ? -2.856 10.209 -21.756 1.00 77.56 169 PRO A N 1
ATOM 1316 C CA . PRO A 1 169 ? -2.068 11.403 -22.075 1.00 77.56 169 PRO A CA 1
ATOM 1317 C C . PRO A 1 169 ? -2.038 12.442 -20.944 1.00 77.56 169 PRO A C 1
ATOM 1319 O O . PRO A 1 169 ? -1.165 13.305 -20.937 1.00 77.56 169 PRO A O 1
ATOM 1322 N N . VAL A 1 170 ? -2.968 12.361 -19.986 1.00 78.12 170 VAL A N 1
ATOM 1323 C CA . VAL A 1 170 ? -2.997 13.202 -18.775 1.00 78.12 170 VAL A CA 1
ATOM 1324 C C . VAL A 1 170 ? -2.627 12.420 -17.510 1.00 78.12 170 VAL A C 1
ATOM 1326 O O . VAL A 1 170 ? -2.766 12.927 -16.401 1.00 78.12 170 VAL A O 1
ATOM 1329 N N . GLY A 1 171 ? -2.156 11.180 -17.673 1.00 70.88 171 GLY A N 1
ATOM 1330 C CA . GLY A 1 171 ? -1.796 10.264 -16.594 1.00 70.88 171 GLY A CA 1
ATOM 1331 C C . GLY A 1 171 ? -0.462 10.581 -15.915 1.00 70.88 171 GLY A C 1
ATOM 1332 O O . GLY A 1 171 ? -0.047 9.883 -15.006 1.00 70.88 171 GLY A O 1
ATOM 1333 N N . SER A 1 172 ? 0.273 11.608 -16.334 1.00 68.19 172 SER A N 1
ATOM 1334 C CA . SER A 1 172 ? 1.623 11.818 -15.813 1.00 68.19 172 SER A CA 1
ATOM 1335 C C . SER A 1 172 ? 1.607 12.437 -14.418 1.00 68.19 172 SER A C 1
ATOM 1337 O O . SER A 1 172 ? 1.157 13.574 -14.242 1.00 68.19 172 SER A O 1
ATOM 1339 N N . ARG A 1 173 ? 2.194 11.737 -13.446 1.00 74.81 173 ARG A N 1
ATOM 1340 C CA . ARG A 1 173 ? 2.543 12.316 -12.150 1.00 74.81 173 ARG A CA 1
ATOM 1341 C C . ARG A 1 173 ? 4.028 12.713 -12.129 1.00 74.81 173 ARG A C 1
ATOM 1343 O O . ARG A 1 173 ? 4.862 11.884 -12.480 1.00 74.81 173 ARG A O 1
ATOM 1350 N N . PRO A 1 174 ? 4.389 13.949 -11.730 1.00 75.25 174 PRO A N 1
ATOM 1351 C CA . PRO A 1 174 ? 5.790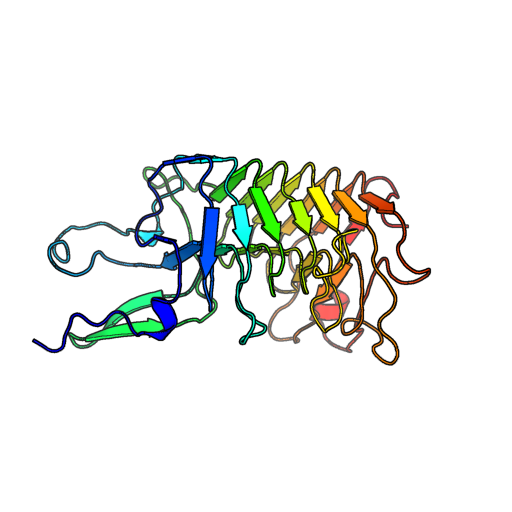 14.358 -11.655 1.00 75.25 174 PRO A CA 1
ATOM 1352 C C . PRO A 1 174 ? 6.535 13.604 -10.552 1.00 75.25 174 PRO A C 1
ATOM 1354 O O . PRO A 1 174 ? 6.102 13.625 -9.402 1.00 75.25 174 PRO A O 1
ATOM 1357 N N . GLY A 1 175 ? 7.673 13.000 -10.889 1.00 81.62 175 GLY A N 1
ATOM 1358 C CA . GLY A 1 175 ? 8.572 12.351 -9.936 1.00 81.62 175 GLY A CA 1
ATOM 1359 C C . GLY A 1 175 ? 8.973 10.933 -10.352 1.00 81.62 175 GLY A C 1
ATOM 1360 O O . GLY A 1 175 ? 8.434 10.393 -11.317 1.00 81.62 175 GLY A O 1
ATOM 1361 N N . PRO A 1 176 ? 9.935 10.328 -9.638 1.00 87.88 176 PRO A N 1
ATOM 1362 C CA . PRO A 1 176 ? 10.363 8.962 -9.896 1.00 87.88 176 PRO A CA 1
ATOM 1363 C C . PRO A 1 176 ? 9.271 7.963 -9.508 1.00 87.88 176 PRO A C 1
ATOM 1365 O O . PRO A 1 176 ? 8.736 8.016 -8.395 1.00 87.88 176 PRO A O 1
ATOM 1368 N N . THR A 1 177 ? 8.986 7.013 -10.397 1.00 90.50 177 THR A N 1
ATOM 1369 C CA . THR A 1 177 ? 8.034 5.936 -10.112 1.00 90.50 177 THR A CA 1
ATOM 1370 C C . THR A 1 177 ? 8.727 4.723 -9.507 1.00 90.50 177 THR A C 1
ATOM 1372 O O . THR A 1 177 ? 9.699 4.197 -10.040 1.00 90.50 177 THR A O 1
ATOM 1375 N N . ARG A 1 178 ? 8.189 4.224 -8.400 1.00 91.88 178 ARG A N 1
ATOM 1376 C CA . ARG A 1 178 ? 8.661 3.022 -7.719 1.00 91.88 178 ARG A CA 1
ATOM 1377 C C . ARG A 1 178 ? 7.571 1.963 -7.718 1.00 91.88 178 ARG A C 1
ATOM 1379 O O . ARG A 1 178 ? 6.445 2.233 -7.316 1.00 91.88 178 ARG A O 1
ATOM 1386 N N . GLY A 1 179 ? 7.864 0.751 -8.165 1.00 93.25 179 GLY A N 1
ATOM 1387 C CA . GLY A 1 179 ? 6.848 -0.297 -8.206 1.00 93.25 179 GLY A CA 1
ATOM 1388 C C . GLY A 1 179 ? 6.471 -0.773 -6.800 1.00 93.25 179 GLY A C 1
ATOM 1389 O O . GLY A 1 179 ? 5.346 -0.579 -6.340 1.00 93.25 179 GLY A O 1
ATOM 1390 N N . PHE A 1 180 ? 7.436 -1.348 -6.093 1.00 92.31 180 PHE A N 1
ATOM 1391 C CA . PHE A 1 180 ? 7.294 -1.805 -4.717 1.00 92.31 180 PHE A CA 1
ATOM 1392 C C . PHE A 1 180 ? 8.531 -1.449 -3.897 1.00 92.31 180 PHE A C 1
ATOM 1394 O O . PHE A 1 180 ? 9.657 -1.513 -4.393 1.00 92.31 180 PHE A O 1
ATOM 1401 N N . GLU A 1 181 ? 8.322 -1.101 -2.630 1.00 87.25 181 GLU A N 1
ATOM 1402 C CA . GLU A 1 181 ? 9.413 -0.860 -1.692 1.00 87.25 181 GLU A CA 1
ATOM 1403 C C . GLU A 1 181 ? 9.477 -1.932 -0.617 1.00 87.25 181 GLU A C 1
ATOM 1405 O O . GLU A 1 181 ? 8.547 -2.101 0.172 1.00 87.25 181 GLU A O 1
ATOM 1410 N N . PHE A 1 182 ? 10.621 -2.603 -0.545 1.00 83.62 182 PHE A N 1
ATOM 1411 C CA . PHE A 1 182 ? 10.953 -3.464 0.575 1.00 83.62 182 PHE A CA 1
ATOM 1412 C C . PHE A 1 182 ? 11.514 -2.624 1.716 1.00 83.62 182 PHE A C 1
ATOM 1414 O O . PHE A 1 182 ? 12.463 -1.859 1.534 1.00 83.62 182 PHE A O 1
ATOM 1421 N N . TYR A 1 183 ? 10.943 -2.799 2.900 1.00 75.50 183 TYR A N 1
ATOM 1422 C CA . TYR A 1 183 ? 11.335 -2.068 4.097 1.00 75.50 183 TYR A CA 1
ATOM 1423 C C . TYR A 1 183 ? 12.325 -2.879 4.952 1.00 75.50 183 TYR A C 1
ATOM 1425 O O . TYR A 1 183 ? 12.227 -4.104 5.022 1.00 75.50 183 TYR A O 1
ATOM 1433 N N . ASP A 1 184 ? 13.260 -2.212 5.634 1.00 59.97 184 ASP A N 1
ATOM 1434 C CA . ASP A 1 184 ? 14.336 -2.833 6.427 1.00 59.97 184 ASP A CA 1
ATOM 1435 C C . ASP A 1 184 ? 13.938 -3.251 7.853 1.00 59.97 184 ASP A C 1
ATOM 1437 O O . ASP A 1 184 ? 14.771 -3.757 8.602 1.00 59.97 184 ASP A O 1
ATOM 1441 N N . THR A 1 185 ? 12.675 -3.083 8.264 1.00 63.09 185 THR A N 1
ATOM 1442 C CA . THR A 1 185 ? 12.276 -3.226 9.677 1.00 63.09 185 THR A CA 1
ATOM 1443 C C . THR A 1 185 ? 11.264 -4.353 9.907 1.00 63.09 185 THR A C 1
ATOM 1445 O O . THR A 1 185 ? 10.065 -4.132 9.763 1.00 63.09 185 THR A O 1
ATOM 1448 N N . PHE A 1 186 ? 11.700 -5.548 10.328 1.00 67.88 186 PHE A N 1
ATOM 1449 C CA . PHE A 1 186 ? 10.794 -6.644 10.747 1.00 67.88 186 PHE A CA 1
ATOM 1450 C C . PHE A 1 186 ? 9.654 -6.978 9.754 1.00 67.88 186 PHE A C 1
ATOM 1452 O O . PHE A 1 186 ? 8.584 -7.434 10.162 1.00 67.88 186 PHE A O 1
ATOM 1459 N N . VAL A 1 187 ? 9.872 -6.748 8.456 1.00 78.44 187 VAL A N 1
ATOM 1460 C CA . VAL A 1 187 ? 8.896 -7.033 7.397 1.00 78.44 187 VAL A CA 1
ATOM 1461 C C . VAL A 1 187 ? 9.220 -8.377 6.746 1.00 78.44 187 VAL A C 1
ATOM 1463 O O . VAL A 1 187 ? 10.385 -8.734 6.571 1.00 78.44 187 VAL A O 1
ATOM 1466 N N . LYS A 1 188 ? 8.175 -9.127 6.397 1.00 86.69 188 LYS A N 1
ATOM 1467 C CA . LYS A 1 188 ? 8.226 -10.337 5.574 1.00 86.69 188 LYS A CA 1
ATOM 1468 C C . LYS A 1 188 ? 7.286 -10.133 4.396 1.00 86.69 188 LYS A C 1
ATOM 1470 O O . LYS A 1 188 ? 6.078 -10.090 4.603 1.00 86.69 188 LYS A O 1
ATOM 1475 N N . THR A 1 189 ? 7.827 -10.010 3.188 1.00 89.50 189 THR A N 1
ATOM 1476 C CA . THR A 1 189 ? 7.013 -9.817 1.980 1.00 89.50 189 THR A CA 1
ATOM 1477 C C . THR A 1 189 ? 7.170 -10.981 1.017 1.00 89.50 189 THR A C 1
ATOM 1479 O O . THR A 1 189 ? 8.292 -11.359 0.685 1.00 89.50 189 THR A O 1
ATOM 1482 N N . ILE A 1 190 ? 6.050 -11.498 0.515 1.00 92.44 190 ILE A N 1
ATOM 1483 C CA . ILE A 1 190 ? 6.013 -12.421 -0.620 1.00 92.44 190 ILE A CA 1
ATOM 1484 C C . ILE A 1 190 ? 5.338 -11.724 -1.804 1.00 92.44 190 ILE A C 1
ATOM 1486 O O . ILE A 1 190 ? 4.199 -11.268 -1.689 1.00 92.44 190 ILE A O 1
ATOM 1490 N N . LEU A 1 191 ? 6.037 -11.669 -2.936 1.00 94.50 191 LEU A N 1
ATOM 1491 C CA . LEU A 1 191 ? 5.507 -11.232 -4.228 1.00 94.50 191 LEU A CA 1
ATOM 1492 C C . LEU A 1 191 ? 5.339 -12.444 -5.152 1.00 94.50 191 LEU A C 1
ATOM 1494 O O . LEU A 1 191 ? 6.279 -13.212 -5.347 1.00 94.50 191 LEU A O 1
ATOM 1498 N N . ASP A 1 192 ? 4.154 -12.621 -5.728 1.00 96.75 192 ASP A N 1
ATOM 1499 C CA . ASP A 1 192 ? 3.825 -13.780 -6.560 1.00 96.75 192 ASP A CA 1
ATOM 1500 C C . ASP A 1 192 ? 3.036 -13.363 -7.807 1.00 96.75 192 ASP A C 1
ATOM 1502 O O . ASP A 1 192 ? 1.948 -12.805 -7.695 1.00 96.75 192 ASP A O 1
ATOM 1506 N N . ASN A 1 193 ? 3.558 -13.637 -9.004 1.00 97.75 193 ASN A N 1
ATOM 1507 C CA . ASN A 1 193 ? 2.933 -13.224 -10.268 1.00 97.75 193 ASN A CA 1
ATOM 1508 C C . ASN A 1 193 ? 2.710 -11.700 -10.339 1.00 97.75 193 ASN A C 1
ATOM 1510 O O . ASN A 1 193 ? 1.578 -11.209 -10.307 1.00 97.75 193 ASN A O 1
ATOM 1514 N N . VAL A 1 194 ? 3.805 -10.942 -10.415 1.00 96.75 194 VAL A N 1
ATOM 1515 C CA . VAL A 1 194 ? 3.783 -9.470 -10.434 1.00 96.75 194 VAL A CA 1
ATOM 1516 C C . VAL A 1 194 ? 4.348 -8.953 -11.749 1.00 96.75 194 VAL A C 1
ATOM 1518 O O . VAL A 1 194 ? 5.425 -9.361 -12.168 1.00 96.75 194 VAL A O 1
ATOM 1521 N N . VAL A 1 195 ? 3.650 -8.016 -12.386 1.00 97.81 195 VAL A N 1
ATOM 1522 C CA . VAL A 1 195 ? 4.127 -7.322 -13.586 1.00 97.81 195 VAL A CA 1
ATOM 1523 C C . VAL A 1 195 ? 4.439 -5.873 -13.247 1.00 97.81 195 VAL A C 1
ATOM 1525 O O . VAL A 1 195 ? 3.559 -5.125 -12.821 1.00 97.81 195 VAL A O 1
ATOM 1528 N N . PHE A 1 196 ? 5.678 -5.461 -13.484 1.00 97.25 196 PHE A N 1
ATOM 1529 C CA . PHE A 1 196 ? 6.076 -4.059 -13.499 1.00 97.25 196 PHE A CA 1
ATOM 1530 C C . PHE A 1 196 ? 6.206 -3.608 -14.943 1.00 97.25 196 PHE A C 1
ATOM 1532 O O . PHE A 1 196 ? 6.912 -4.249 -15.726 1.00 97.25 196 PHE A O 1
ATOM 1539 N N . LYS A 1 197 ? 5.544 -2.511 -15.308 1.00 95.56 197 LYS A N 1
ATOM 1540 C CA . LYS A 1 197 ? 5.577 -2.044 -16.688 1.00 95.56 197 LYS A CA 1
ATOM 1541 C C . LYS A 1 197 ? 5.638 -0.537 -16.849 1.00 95.56 197 LYS A C 1
ATOM 1543 O O . LYS A 1 197 ? 5.233 0.203 -15.956 1.00 95.56 197 LYS A O 1
ATOM 1548 N N . ASN A 1 198 ? 6.137 -0.111 -18.008 1.00 94.31 198 ASN A N 1
ATOM 1549 C CA . ASN A 1 198 ? 6.236 1.292 -18.420 1.00 94.31 198 ASN A CA 1
ATOM 1550 C C . ASN A 1 198 ? 6.964 2.163 -17.388 1.00 94.31 198 ASN A C 1
ATOM 1552 O O . ASN A 1 198 ? 6.462 3.191 -16.932 1.00 94.31 198 ASN A O 1
ATOM 1556 N N . LEU A 1 199 ? 8.154 1.716 -16.994 1.00 93.25 199 LEU A N 1
ATOM 1557 C CA . LEU A 1 199 ? 9.016 2.431 -16.063 1.00 93.25 199 LEU A CA 1
ATOM 1558 C C . LEU A 1 199 ? 10.131 3.104 -16.860 1.00 93.25 199 LEU A C 1
ATOM 1560 O O . LEU A 1 199 ? 11.096 2.458 -17.270 1.00 93.25 199 LEU A O 1
ATOM 1564 N N . GLU A 1 200 ? 9.976 4.406 -17.086 1.00 91.06 200 GLU A N 1
ATOM 1565 C CA . GLU A 1 200 ? 10.950 5.248 -17.783 1.00 91.06 200 GLU A CA 1
ATOM 1566 C C . GLU A 1 200 ? 12.025 5.749 -16.806 1.00 91.06 200 GLU A C 1
ATOM 1568 O O . GLU A 1 200 ? 11.740 6.085 -15.654 1.00 91.06 200 GLU A O 1
ATOM 1573 N N . GLN A 1 201 ? 13.279 5.816 -17.255 1.00 90.88 201 GLN A N 1
ATOM 1574 C CA . GLN A 1 201 ? 14.368 6.330 -16.427 1.00 90.88 201 GLN A CA 1
ATOM 1575 C C . GLN A 1 201 ? 14.095 7.791 -16.047 1.00 90.88 201 GLN A C 1
ATOM 1577 O O . GLN A 1 201 ? 13.916 8.632 -16.924 1.00 90.88 201 GLN A O 1
ATOM 1582 N N . THR A 1 202 ? 14.132 8.108 -14.750 1.00 86.69 202 THR A N 1
ATOM 1583 C CA . THR A 1 202 ? 14.172 9.507 -14.306 1.00 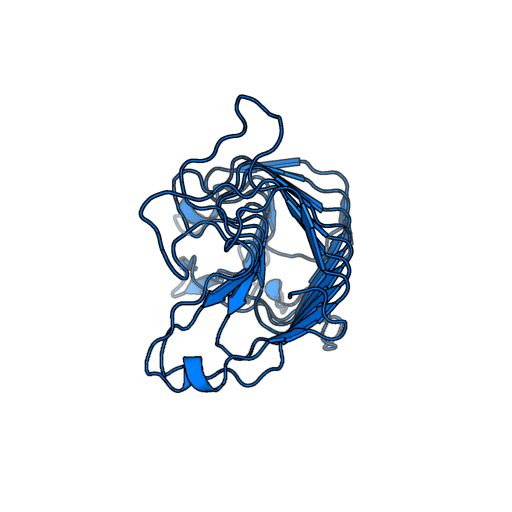86.69 202 THR A CA 1
ATOM 1584 C C . THR A 1 202 ? 15.616 10.011 -14.403 1.00 86.69 202 THR A C 1
ATOM 1586 O O . THR A 1 202 ? 16.480 9.468 -13.707 1.00 86.69 202 THR A O 1
ATOM 1589 N N . PRO A 1 203 ? 15.920 11.018 -15.243 1.00 79.12 203 PRO A N 1
ATOM 1590 C CA . PRO A 1 203 ? 17.276 11.540 -15.370 1.00 79.12 203 PRO A CA 1
ATOM 1591 C C . PRO A 1 203 ? 17.792 12.102 -14.038 1.00 79.12 203 PRO A C 1
ATOM 1593 O O . PRO A 1 203 ? 17.032 12.683 -13.267 1.00 79.12 203 PRO A O 1
ATOM 1596 N N . HIS A 1 204 ? 19.095 11.961 -13.783 1.00 79.81 204 HIS A N 1
ATOM 1597 C CA . HIS A 1 204 ? 19.812 12.525 -12.623 1.00 79.81 204 HIS A CA 1
ATOM 1598 C C . HIS A 1 204 ? 19.462 11.962 -11.234 1.00 79.81 204 HIS A C 1
ATOM 1600 O O . HIS A 1 204 ? 20.126 12.328 -10.266 1.00 79.81 204 HIS A O 1
ATOM 1606 N N . LEU A 1 205 ? 18.490 11.054 -11.120 1.00 80.12 205 LEU A N 1
ATOM 1607 C CA . LEU A 1 205 ? 18.230 10.309 -9.888 1.00 80.12 205 LEU A CA 1
ATOM 1608 C C . LEU A 1 205 ? 18.780 8.887 -10.016 1.00 80.12 205 LEU A C 1
ATOM 1610 O O . LEU A 1 205 ? 18.408 8.139 -10.919 1.00 80.12 205 LEU A O 1
ATOM 1614 N N . THR A 1 206 ? 19.673 8.516 -9.103 1.00 74.00 206 THR A N 1
ATOM 1615 C CA . THR A 1 206 ? 20.337 7.207 -9.069 1.00 74.00 206 THR A CA 1
ATOM 1616 C C . THR A 1 206 ? 19.895 6.401 -7.845 1.00 74.00 206 THR A C 1
ATOM 1618 O O . THR A 1 206 ? 19.227 6.925 -6.951 1.00 74.00 206 THR A O 1
ATOM 1621 N N . GLU A 1 207 ? 20.260 5.114 -7.806 1.00 82.19 207 GLU A N 1
ATOM 1622 C CA . GLU A 1 207 ? 20.068 4.247 -6.627 1.00 82.19 207 GLU A CA 1
ATOM 1623 C C . GLU A 1 207 ? 18.598 4.175 -6.181 1.00 82.19 207 GLU A C 1
ATOM 1625 O O . GLU A 1 207 ? 17.722 4.046 -7.016 1.00 82.19 207 GLU A O 1
ATOM 1630 N N . GLN A 1 208 ? 18.269 4.261 -4.891 1.00 77.50 208 GLN A N 1
ATOM 1631 C CA . GLN A 1 208 ? 16.878 4.149 -4.422 1.00 77.50 208 GLN A CA 1
ATOM 1632 C C . GLN A 1 208 ? 15.969 5.345 -4.784 1.00 77.50 208 GLN A C 1
ATOM 1634 O O . GLN A 1 208 ? 14.760 5.288 -4.557 1.00 77.50 208 GLN A O 1
ATOM 1639 N N . PHE A 1 209 ? 16.534 6.451 -5.285 1.00 84.19 209 PHE A N 1
ATOM 1640 C CA . PHE A 1 209 ? 15.803 7.706 -5.501 1.00 84.19 209 PHE A CA 1
ATOM 1641 C C . PHE A 1 209 ? 15.231 7.852 -6.916 1.00 84.19 209 PHE A C 1
ATOM 1643 O O . PHE A 1 209 ? 14.427 8.749 -7.147 1.00 84.19 209 PHE A O 1
ATOM 1650 N N . GLY A 1 210 ? 15.647 7.009 -7.864 1.00 89.06 210 GLY A N 1
ATOM 1651 C CA . GLY A 1 210 ? 15.165 7.042 -9.250 1.00 89.06 210 GLY A CA 1
ATOM 1652 C C . GLY A 1 210 ? 13.914 6.195 -9.501 1.00 89.06 210 GLY A C 1
ATOM 1653 O O . GLY A 1 210 ? 13.269 5.699 -8.576 1.00 89.06 210 GLY A O 1
ATOM 1654 N N . THR A 1 211 ? 13.576 6.021 -10.782 1.00 92.62 211 THR A N 1
ATOM 1655 C CA . THR A 1 211 ? 12.485 5.130 -11.204 1.00 92.62 211 THR A CA 1
ATOM 1656 C C . THR A 1 211 ? 12.943 3.676 -11.164 1.00 92.62 211 THR A C 1
ATOM 1658 O O . THR A 1 211 ? 13.845 3.323 -11.921 1.00 92.62 211 THR A O 1
ATOM 1661 N N . TYR A 1 212 ? 12.302 2.819 -10.368 1.00 94.12 212 TYR A N 1
ATOM 1662 C CA . TYR A 1 212 ? 12.619 1.385 -10.319 1.00 94.12 212 TYR A CA 1
ATOM 1663 C C . TYR A 1 212 ? 11.388 0.526 -10.044 1.00 94.12 212 TYR A C 1
ATOM 1665 O O . TYR A 1 212 ? 10.476 0.930 -9.333 1.00 94.12 212 TYR A O 1
ATOM 1673 N N . ALA A 1 213 ? 11.368 -0.698 -10.556 1.00 94.62 213 ALA A N 1
ATOM 1674 C CA . ALA A 1 213 ? 10.321 -1.663 -10.255 1.00 94.62 213 ALA A CA 1
ATOM 1675 C C . ALA A 1 213 ? 10.349 -2.063 -8.776 1.00 94.62 213 ALA A C 1
ATOM 1677 O O . ALA A 1 213 ? 9.321 -2.038 -8.105 1.00 94.62 213 ALA A O 1
ATOM 1678 N N . LEU A 1 214 ? 11.532 -2.359 -8.248 1.00 92.19 214 LEU A N 1
ATOM 1679 C CA . LEU A 1 214 ? 11.746 -2.688 -6.847 1.00 92.19 214 LEU A CA 1
ATOM 1680 C C . LEU A 1 214 ? 12.758 -1.724 -6.247 1.00 92.19 214 LEU A C 1
ATOM 1682 O O . LEU A 1 214 ? 13.760 -1.394 -6.878 1.00 92.19 214 LEU A O 1
ATOM 1686 N N . VAL A 1 215 ? 12.512 -1.289 -5.018 1.00 89.06 215 VAL A N 1
ATOM 1687 C CA . VAL A 1 215 ? 13.464 -0.484 -4.256 1.00 89.06 215 VAL A CA 1
ATOM 1688 C C . VAL A 1 215 ? 13.657 -1.088 -2.877 1.00 89.06 215 VAL A C 1
ATOM 1690 O O . VAL A 1 215 ? 12.695 -1.480 -2.217 1.00 89.06 215 VAL A O 1
ATOM 1693 N N . SER A 1 216 ? 14.906 -1.153 -2.432 1.00 81.94 216 SER A N 1
ATOM 1694 C CA . SER A 1 216 ? 15.239 -1.480 -1.048 1.00 81.94 216 SER A CA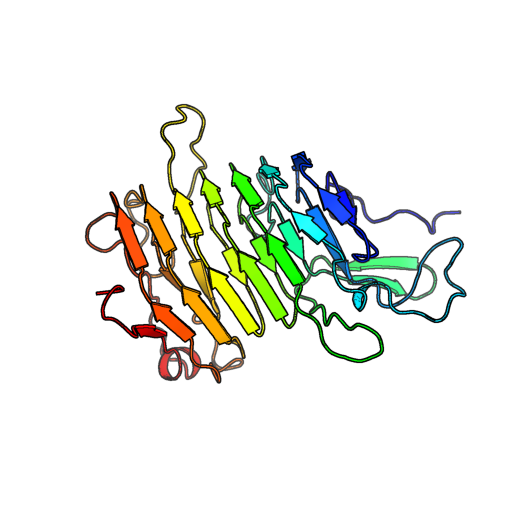 1
ATOM 1695 C C . SER A 1 216 ? 15.364 -0.198 -0.238 1.00 81.94 216 SER A C 1
ATOM 1697 O O . SER A 1 216 ? 16.180 0.661 -0.571 1.00 81.94 216 SER A O 1
ATOM 1699 N N . MET A 1 217 ? 14.607 -0.080 0.846 1.00 76.62 217 MET A N 1
ATOM 1700 C CA . MET A 1 217 ? 14.795 0.993 1.811 1.00 76.62 217 MET A CA 1
ATOM 1701 C C . MET A 1 217 ? 15.733 0.551 2.933 1.00 76.62 217 MET A C 1
ATOM 1703 O O . MET A 1 217 ? 15.348 -0.261 3.765 1.00 76.62 217 MET A O 1
ATOM 1707 N N . THR A 1 218 ? 16.935 1.128 2.976 1.00 70.00 218 THR A N 1
ATOM 1708 C CA . THR A 1 218 ? 17.949 0.919 4.025 1.00 70.00 218 THR A CA 1
ATOM 1709 C C . THR A 1 218 ? 18.057 2.184 4.895 1.00 70.00 218 THR A C 1
ATOM 1711 O O . THR A 1 218 ? 18.772 3.146 4.603 1.00 70.00 218 THR A O 1
ATOM 1714 N N . HIS A 1 219 ? 17.270 2.242 5.968 1.00 63.66 219 HIS A N 1
ATOM 1715 C CA . HIS A 1 219 ? 17.021 3.448 6.750 1.00 63.66 219 HIS A CA 1
ATOM 1716 C C . HIS A 1 219 ? 18.100 3.711 7.814 1.00 63.66 219 HIS A C 1
ATOM 1718 O O . HIS A 1 219 ? 18.647 4.818 7.852 1.00 63.66 219 HIS A O 1
ATOM 1724 N N . SER A 1 220 ? 18.412 2.746 8.693 1.00 61.44 220 SER A N 1
ATOM 1725 C CA . SER A 1 220 ? 19.432 2.919 9.751 1.00 61.44 220 SER A CA 1
ATOM 1726 C C . SER A 1 220 ? 19.775 1.634 10.517 1.00 61.44 220 SER A C 1
ATOM 1728 O O . SER A 1 220 ? 19.030 0.667 10.500 1.00 61.44 220 SER A O 1
ATOM 1730 N N . ASP A 1 221 ? 20.859 1.658 11.301 1.00 62.19 221 ASP A N 1
ATOM 1731 C CA . ASP A 1 221 ? 21.243 0.569 12.223 1.00 62.19 221 ASP A CA 1
ATOM 1732 C C . ASP A 1 221 ? 20.282 0.319 13.385 1.00 62.19 221 ASP A C 1
ATOM 1734 O O . ASP A 1 221 ? 20.381 -0.714 14.057 1.00 62.19 221 ASP A O 1
ATOM 1738 N N . TYR A 1 222 ? 19.371 1.259 13.637 1.00 55.34 222 TYR A N 1
ATOM 1739 C CA . TYR A 1 222 ? 18.369 1.126 14.688 1.00 55.34 222 TYR A CA 1
ATOM 1740 C C . TYR A 1 222 ? 17.344 0.038 14.343 1.00 55.34 222 TYR A C 1
ATOM 1742 O O . TYR A 1 222 ? 16.817 -0.623 15.236 1.00 55.34 222 TYR A O 1
ATOM 1750 N N . PHE A 1 223 ? 17.108 -0.198 13.051 1.00 56.84 223 PHE A N 1
ATOM 1751 C CA . PHE A 1 223 ? 16.194 -1.223 12.585 1.00 56.84 223 PHE A CA 1
ATOM 1752 C C . PHE A 1 223 ? 16.909 -2.164 11.617 1.00 56.84 223 PHE A C 1
ATOM 1754 O O . PHE A 1 223 ? 17.305 -1.776 10.526 1.00 56.84 223 PHE A O 1
ATOM 1761 N N . LYS A 1 224 ? 17.101 -3.417 12.029 1.00 58.12 224 LYS A N 1
ATOM 1762 C CA . LYS A 1 224 ? 17.762 -4.430 11.201 1.00 58.12 224 LYS A CA 1
ATOM 1763 C C . LYS A 1 224 ? 16.709 -5.325 10.540 1.00 58.12 224 LYS A C 1
ATOM 1765 O O . LYS A 1 224 ? 15.777 -5.740 11.239 1.00 58.12 224 LYS A O 1
ATOM 1770 N N . PRO A 1 225 ? 16.873 -5.692 9.259 1.00 58.41 225 PRO A N 1
ATOM 1771 C CA . PRO A 1 225 ? 16.064 -6.726 8.639 1.00 58.41 225 PRO A CA 1
ATOM 1772 C C . PRO A 1 225 ? 16.200 -8.027 9.432 1.00 58.41 225 PRO A C 1
ATOM 1774 O O . PRO A 1 225 ? 17.306 -8.450 9.762 1.00 58.41 225 PRO A O 1
ATOM 1777 N N . GLN A 1 226 ? 15.071 -8.641 9.778 1.00 59.09 226 GLN A N 1
ATOM 1778 C CA . GLN A 1 226 ? 15.026 -9.951 10.448 1.00 59.09 226 GLN A CA 1
ATOM 1779 C C . GLN A 1 226 ? 14.122 -10.952 9.713 1.00 59.09 226 GLN A C 1
ATOM 1781 O O . GLN A 1 226 ? 13.921 -12.068 10.184 1.00 59.09 226 GLN A O 1
ATOM 1786 N N . GLY A 1 227 ? 13.550 -10.555 8.574 1.00 64.62 227 GLY A N 1
ATOM 1787 C CA . GLY A 1 227 ? 12.657 -11.372 7.760 1.00 64.62 227 GLY A CA 1
ATOM 1788 C C . GLY A 1 227 ? 13.237 -11.622 6.374 1.00 64.62 227 GLY A C 1
ATOM 1789 O O . GLY A 1 227 ? 14.036 -10.836 5.877 1.00 64.62 227 GLY A O 1
ATOM 1790 N N . ILE A 1 228 ? 12.808 -12.717 5.750 1.00 72.25 228 ILE A N 1
ATOM 1791 C CA . ILE A 1 228 ? 13.115 -13.020 4.352 1.00 72.25 228 ILE A CA 1
ATOM 1792 C C . ILE A 1 228 ? 11.996 -12.434 3.493 1.00 72.25 228 ILE A C 1
ATOM 1794 O O . ILE A 1 228 ? 10.824 -12.747 3.710 1.00 72.25 228 ILE A O 1
ATOM 1798 N N . ASN A 1 229 ? 12.358 -11.613 2.508 1.00 84.81 229 ASN A N 1
ATOM 1799 C CA . ASN A 1 229 ? 11.465 -11.299 1.399 1.00 84.81 229 ASN A CA 1
ATOM 1800 C C . ASN A 1 229 ? 11.644 -12.357 0.310 1.00 84.81 229 ASN A C 1
ATOM 1802 O O . ASN A 1 229 ? 12.769 -12.790 0.068 1.00 84.81 229 ASN A O 1
ATOM 1806 N N . ALA A 1 230 ? 10.568 -12.758 -0.355 1.00 88.25 230 ALA A N 1
ATOM 1807 C CA . ALA A 1 230 ? 10.618 -13.701 -1.465 1.00 88.25 230 ALA A CA 1
ATOM 1808 C C . ALA A 1 230 ? 9.810 -13.179 -2.652 1.00 88.25 230 ALA A C 1
ATOM 1810 O O . ALA A 1 230 ? 8.776 -12.533 -2.479 1.00 88.25 230 ALA A O 1
ATOM 1811 N N . ALA A 1 231 ? 10.277 -13.475 -3.857 1.00 91.81 231 ALA A N 1
ATOM 1812 C CA . ALA A 1 231 ? 9.568 -13.173 -5.087 1.00 91.81 231 ALA A CA 1
ATOM 1813 C C . ALA A 1 231 ? 9.601 -14.379 -6.026 1.00 91.81 231 ALA A C 1
ATOM 1815 O O . ALA A 1 231 ? 10.577 -15.131 -6.042 1.00 91.81 231 ALA A O 1
ATOM 1816 N N . ARG A 1 232 ? 8.528 -14.552 -6.798 1.00 94.12 232 ARG A N 1
ATOM 1817 C CA . ARG A 1 232 ? 8.474 -15.478 -7.932 1.00 94.12 232 ARG A CA 1
ATOM 1818 C C . ARG A 1 232 ? 7.550 -14.951 -9.024 1.00 94.12 232 ARG A C 1
ATOM 1820 O O . ARG A 1 232 ? 6.602 -14.212 -8.740 1.00 94.12 232 ARG A O 1
ATOM 1827 N N . ASN A 1 233 ? 7.779 -15.397 -10.252 1.00 96.38 233 ASN A N 1
ATOM 1828 C CA . ASN A 1 233 ? 7.006 -15.060 -11.439 1.00 96.38 233 ASN A CA 1
ATOM 1829 C C . ASN A 1 233 ? 6.850 -13.538 -11.615 1.00 96.38 233 ASN A C 1
ATOM 1831 O O . ASN A 1 233 ? 5.755 -13.012 -11.827 1.00 96.38 233 ASN A O 1
ATOM 1835 N N . VAL A 1 234 ? 7.955 -12.811 -11.463 1.00 96.75 234 VAL A N 1
ATOM 1836 C CA . VAL A 1 234 ? 8.009 -11.370 -11.703 1.00 96.75 234 VAL A CA 1
ATOM 1837 C C . VAL A 1 234 ? 8.314 -11.108 -13.175 1.00 96.75 234 VAL A C 1
ATOM 1839 O O . VAL A 1 234 ? 9.143 -11.770 -13.789 1.00 96.75 234 VAL A O 1
ATOM 1842 N N . ARG A 1 235 ? 7.619 -10.143 -13.776 1.00 97.12 235 ARG A N 1
ATOM 1843 C CA . ARG A 1 235 ? 7.816 -9.750 -15.174 1.00 97.12 235 ARG A CA 1
ATOM 1844 C C . ARG A 1 235 ? 8.052 -8.254 -15.282 1.00 97.12 235 ARG A C 1
ATOM 1846 O O . ARG A 1 235 ? 7.416 -7.464 -14.585 1.00 97.12 235 ARG A O 1
ATOM 1853 N N . PHE A 1 236 ? 8.941 -7.880 -16.196 1.00 97.06 236 PHE A N 1
ATOM 1854 C CA . PHE A 1 236 ? 9.284 -6.495 -16.495 1.00 97.06 236 PHE A CA 1
ATOM 1855 C C . PHE A 1 236 ? 8.969 -6.206 -17.962 1.00 97.06 236 PHE A C 1
ATOM 1857 O O . PHE A 1 236 ? 9.552 -6.816 -18.856 1.00 97.06 236 PHE A O 1
ATOM 1864 N N . GLU A 1 237 ? 8.055 -5.276 -18.219 1.00 96.56 237 GLU A N 1
ATOM 1865 C CA . GLU A 1 237 ? 7.601 -4.937 -19.570 1.00 96.56 237 GLU A CA 1
ATOM 1866 C C . GLU A 1 237 ? 7.841 -3.446 -19.829 1.00 96.56 237 GLU A C 1
ATOM 1868 O O . GLU A 1 237 ? 7.265 -2.600 -19.155 1.00 96.56 237 GLU A O 1
ATOM 1873 N N . ASN A 1 238 ? 8.691 -3.083 -20.794 1.00 95.25 238 ASN A N 1
ATOM 1874 C CA . ASN A 1 238 ? 9.045 -1.673 -21.031 1.00 95.25 238 ASN A CA 1
ATOM 1875 C C . ASN A 1 238 ? 9.590 -0.976 -19.756 1.00 95.25 238 ASN A C 1
ATOM 1877 O O . ASN A 1 238 ? 9.132 0.087 -19.337 1.00 95.25 238 ASN A O 1
ATOM 1881 N N . VAL A 1 239 ? 10.548 -1.632 -19.099 1.00 95.25 239 VAL A N 1
ATOM 1882 C CA . VAL A 1 239 ? 11.322 -1.093 -17.973 1.00 95.25 239 VAL A CA 1
ATOM 1883 C C . VAL A 1 239 ? 12.719 -0.772 -18.492 1.00 95.25 239 VAL A C 1
ATOM 1885 O O . VAL A 1 239 ? 13.315 -1.596 -19.185 1.00 95.25 239 VAL A O 1
ATOM 1888 N N . TRP A 1 240 ? 13.243 0.416 -18.184 1.00 93.62 240 TRP A N 1
ATOM 1889 C CA . TRP A 1 240 ? 14.587 0.814 -18.616 1.00 93.62 240 TRP A CA 1
ATOM 1890 C C . TRP A 1 240 ? 15.674 -0.164 -18.123 1.00 93.62 240 TRP A C 1
ATOM 1892 O O . TRP A 1 240 ? 15.488 -0.859 -17.126 1.00 93.62 240 TRP A O 1
ATOM 1902 N N . ASN A 1 241 ? 16.826 -0.216 -18.806 1.00 89.94 241 ASN A N 1
ATOM 1903 C CA . ASN A 1 241 ? 17.802 -1.314 -18.675 1.00 89.94 241 ASN A CA 1
ATOM 1904 C C . ASN A 1 241 ? 18.266 -1.633 -17.239 1.00 89.94 241 ASN A C 1
ATOM 1906 O O . ASN A 1 241 ? 18.465 -2.805 -16.937 1.00 89.94 241 ASN A O 1
ATOM 1910 N N . ASN A 1 242 ? 18.386 -0.643 -16.343 1.00 88.56 242 ASN A N 1
ATOM 1911 C CA . ASN A 1 242 ? 18.738 -0.881 -14.931 1.00 88.56 242 ASN A CA 1
ATOM 1912 C C . ASN A 1 242 ? 17.576 -0.581 -13.968 1.00 88.56 242 ASN A C 1
ATOM 1914 O O . ASN A 1 242 ? 17.770 -0.476 -12.764 1.00 88.56 242 ASN A O 1
ATOM 1918 N N . GLY A 1 243 ? 16.353 -0.470 -14.486 1.00 90.88 243 GLY A N 1
ATOM 1919 C CA . GLY A 1 243 ? 15.158 -0.081 -13.744 1.00 90.88 243 GLY A CA 1
ATOM 1920 C C . GLY A 1 243 ? 14.502 -1.181 -12.934 1.00 90.88 243 GLY A C 1
ATOM 1921 O O . GLY A 1 243 ? 13.429 -0.960 -12.385 1.00 90.88 243 GLY A O 1
ATOM 1922 N N . ARG A 1 244 ? 15.091 -2.374 -12.856 1.00 92.44 244 ARG A N 1
ATOM 1923 C CA . ARG A 1 244 ? 14.497 -3.485 -12.100 1.00 92.44 244 ARG A CA 1
ATOM 1924 C C . ARG A 1 244 ? 14.661 -3.300 -10.598 1.00 92.44 244 ARG A C 1
ATOM 1926 O O . ARG A 1 244 ? 13.711 -3.527 -9.855 1.00 92.44 244 ARG A O 1
ATOM 1933 N N . PHE A 1 245 ? 15.837 -2.853 -10.160 1.00 90.06 245 PHE A N 1
ATOM 1934 C CA . PHE A 1 245 ? 16.162 -2.759 -8.742 1.00 90.06 245 PHE A CA 1
ATOM 1935 C C . PHE A 1 245 ? 16.962 -1.495 -8.420 1.00 90.06 245 PHE A C 1
ATOM 1937 O O . PHE A 1 245 ? 18.076 -1.317 -8.908 1.00 90.06 245 PHE A O 1
ATOM 1944 N N . GLY A 1 246 ? 16.398 -0.632 -7.578 1.00 88.06 246 GLY A N 1
ATOM 1945 C CA . GLY A 1 246 ? 17.055 0.554 -7.039 1.00 88.06 246 GLY A CA 1
ATOM 1946 C C . GLY A 1 246 ? 17.490 0.289 -5.608 1.00 88.06 246 GLY A C 1
ATOM 1947 O O . GLY A 1 246 ? 16.655 0.158 -4.716 1.00 88.06 246 GLY A O 1
ATOM 1948 N N . ASN A 1 247 ? 18.794 0.196 -5.372 1.00 82.81 247 ASN A N 1
ATOM 1949 C CA . ASN A 1 247 ? 19.343 -0.015 -4.037 1.00 82.81 247 ASN A CA 1
ATOM 1950 C C . ASN A 1 247 ? 20.284 1.134 -3.683 1.00 82.81 247 ASN A C 1
ATOM 1952 O O . ASN A 1 247 ? 21.109 1.523 -4.507 1.00 82.81 247 ASN A O 1
ATOM 1956 N N . TYR A 1 248 ? 20.153 1.664 -2.468 1.00 77.62 248 TYR A N 1
ATOM 1957 C CA . TYR A 1 248 ? 21.131 2.569 -1.884 1.00 77.62 248 TYR A CA 1
ATOM 1958 C C . TYR A 1 248 ? 21.923 1.834 -0.807 1.00 77.62 248 TYR A C 1
ATOM 1960 O O . TYR A 1 248 ? 21.438 1.569 0.296 1.00 77.62 248 TYR A O 1
ATOM 1968 N N . ILE A 1 249 ? 23.164 1.493 -1.141 1.00 73.62 249 ILE A N 1
ATOM 1969 C CA . ILE A 1 249 ? 24.042 0.759 -0.238 1.00 73.62 249 ILE A CA 1
ATOM 1970 C C . ILE A 1 249 ? 24.678 1.760 0.723 1.00 73.62 249 ILE A C 1
ATOM 1972 O O . ILE A 1 249 ? 25.486 2.600 0.334 1.00 73.62 249 ILE A O 1
ATOM 1976 N N . ARG A 1 250 ? 24.330 1.647 2.004 1.00 73.69 250 ARG A N 1
ATOM 1977 C CA . ARG A 1 250 ? 24.955 2.404 3.098 1.00 73.69 250 ARG A CA 1
ATOM 1978 C C . ARG A 1 250 ? 25.672 1.432 4.023 1.00 73.69 250 ARG A C 1
ATOM 1980 O O . ARG A 1 250 ? 25.174 0.322 4.211 1.00 73.69 250 ARG A O 1
ATOM 1987 N N . ASP A 1 251 ? 26.787 1.836 4.631 1.00 76.69 251 ASP A N 1
ATOM 1988 C CA . ASP A 1 251 ? 27.463 1.007 5.642 1.00 76.69 251 ASP A CA 1
ATOM 1989 C C . ASP A 1 251 ? 26.669 1.016 6.954 1.00 76.69 251 ASP A C 1
ATOM 1991 O O . ASP A 1 251 ? 26.947 1.755 7.893 1.00 76.69 251 ASP A O 1
ATOM 1995 N N . THR A 1 252 ? 25.603 0.224 6.955 1.00 74.25 252 THR A N 1
ATOM 1996 C CA . THR A 1 252 ? 24.714 -0.036 8.078 1.00 74.25 252 THR A CA 1
ATOM 1997 C C . THR A 1 252 ? 24.514 -1.549 8.168 1.00 74.25 252 THR A C 1
ATOM 1999 O O . THR A 1 252 ? 24.481 -2.267 7.164 1.00 74.25 252 THR A O 1
ATOM 2002 N N . GLY A 1 253 ? 24.350 -2.068 9.378 1.00 69.00 253 GLY A N 1
ATOM 2003 C CA . GLY A 1 253 ? 23.829 -3.398 9.638 1.00 69.00 253 GLY A CA 1
ATOM 2004 C C . GLY A 1 253 ? 22.517 -3.657 8.899 1.00 69.00 253 GLY A C 1
ATOM 2005 O O . GLY A 1 253 ? 22.337 -4.769 8.420 1.00 69.00 253 GLY A O 1
ATOM 2006 N N . ALA A 1 254 ? 21.648 -2.656 8.724 1.00 70.81 254 ALA A N 1
ATOM 2007 C CA . ALA A 1 254 ? 20.423 -2.820 7.940 1.00 70.81 254 ALA A CA 1
ATOM 2008 C C . ALA A 1 254 ? 20.701 -3.261 6.492 1.00 70.81 254 ALA A C 1
ATOM 2010 O O . ALA A 1 254 ? 20.133 -4.251 6.037 1.00 70.81 254 ALA A O 1
ATOM 2011 N N . SER A 1 255 ? 21.645 -2.611 5.803 1.00 70.62 255 SER A N 1
ATOM 2012 C CA . SER A 1 255 ? 22.049 -3.006 4.446 1.00 70.62 255 SER A CA 1
ATOM 2013 C C . SER A 1 255 ? 22.637 -4.421 4.386 1.00 70.62 255 SER A C 1
ATOM 2015 O O . SER A 1 255 ? 22.467 -5.107 3.385 1.00 70.62 255 SER A O 1
ATOM 2017 N N . ARG A 1 256 ? 23.313 -4.880 5.451 1.00 68.44 256 ARG A N 1
ATOM 2018 C CA . ARG A 1 256 ? 23.954 -6.211 5.502 1.00 68.44 256 ARG A CA 1
ATOM 2019 C C . ARG A 1 256 ? 22.968 -7.365 5.664 1.00 68.44 256 ARG A C 1
ATOM 2021 O O . ARG A 1 256 ? 23.260 -8.465 5.211 1.00 68.44 256 ARG A O 1
ATOM 2028 N N . TYR A 1 257 ? 21.839 -7.131 6.329 1.00 68.50 257 TYR A N 1
ATOM 2029 C CA . TYR A 1 257 ? 20.803 -8.151 6.525 1.00 68.50 257 TYR A CA 1
ATOM 2030 C C . TYR A 1 257 ? 19.682 -8.064 5.488 1.00 68.50 257 TYR A C 1
ATOM 2032 O O . TYR A 1 257 ? 18.786 -8.901 5.498 1.00 68.50 257 TYR A O 1
ATOM 2040 N N . TYR A 1 258 ? 19.700 -7.065 4.602 1.00 75.25 258 TYR A N 1
ATOM 2041 C CA . TYR A 1 258 ? 18.687 -6.942 3.566 1.00 75.25 258 TYR A CA 1
ATOM 2042 C C . TYR A 1 258 ? 18.810 -8.092 2.563 1.00 75.25 258 TYR A C 1
ATOM 2044 O O . TYR A 1 258 ? 19.840 -8.250 1.906 1.00 75.25 258 TYR A O 1
ATOM 2052 N N . ASN A 1 259 ? 17.741 -8.871 2.407 1.00 77.56 259 ASN A N 1
ATOM 2053 C CA . ASN A 1 259 ? 17.691 -9.951 1.434 1.00 77.56 259 ASN A CA 1
ATOM 2054 C C . ASN A 1 259 ? 16.323 -10.049 0.748 1.00 77.56 259 ASN A C 1
ATOM 2056 O O . ASN A 1 259 ? 15.266 -9.879 1.362 1.00 77.56 259 ASN A O 1
ATOM 2060 N N . VAL A 1 260 ? 16.370 -10.376 -0.543 1.00 83.38 260 VAL A N 1
ATOM 2061 C CA . VAL A 1 260 ? 15.226 -10.812 -1.345 1.00 83.38 260 VAL A CA 1
ATOM 2062 C C . VAL A 1 260 ? 15.623 -12.133 -1.986 1.00 83.38 260 VAL A C 1
ATOM 2064 O O . VAL A 1 260 ? 16.649 -12.215 -2.656 1.00 83.38 260 VAL A O 1
ATOM 2067 N N . MET A 1 261 ? 14.838 -13.173 -1.739 1.00 86.62 261 MET A N 1
ATOM 2068 C CA . MET A 1 261 ? 14.996 -14.474 -2.367 1.00 86.62 261 MET A CA 1
ATOM 2069 C C . MET A 1 261 ? 14.219 -14.482 -3.681 1.00 86.62 261 MET A C 1
ATOM 2071 O O . MET A 1 261 ? 12.988 -14.494 -3.677 1.00 86.62 261 MET A O 1
ATOM 2075 N N . ASP A 1 262 ? 14.944 -14.478 -4.793 1.00 88.38 262 ASP A N 1
ATOM 2076 C CA . ASP A 1 262 ? 14.382 -14.769 -6.107 1.00 88.38 262 ASP A CA 1
ATOM 2077 C C . ASP A 1 262 ? 14.225 -16.286 -6.248 1.00 88.38 262 ASP A C 1
ATOM 2079 O O . ASP A 1 262 ? 15.200 -17.007 -6.457 1.00 88.38 262 ASP A O 1
ATOM 2083 N N . TYR A 1 263 ? 13.013 -16.786 -6.020 1.00 86.31 263 TYR A N 1
ATOM 2084 C CA . TYR A 1 263 ? 12.771 -18.223 -5.917 1.00 86.31 263 TYR A CA 1
ATOM 2085 C C . TYR A 1 263 ? 12.895 -18.942 -7.268 1.00 86.31 263 TYR A C 1
ATOM 2087 O O . TYR A 1 263 ? 13.265 -20.115 -7.298 1.00 86.31 263 TYR A O 1
ATOM 2095 N N . ASP A 1 264 ? 12.583 -18.259 -8.371 1.00 90.81 264 ASP A N 1
ATOM 2096 C CA . ASP A 1 264 ? 12.523 -18.845 -9.714 1.00 90.81 264 ASP A CA 1
ATOM 2097 C C . ASP A 1 264 ? 13.406 -18.144 -10.757 1.00 90.81 264 ASP A C 1
ATOM 2099 O O . ASP A 1 264 ? 13.379 -18.521 -11.929 1.00 90.81 264 ASP A O 1
ATOM 2103 N N . GLY A 1 265 ? 14.221 -17.170 -10.345 1.00 88.81 265 GLY A N 1
ATOM 2104 C CA . GLY A 1 265 ? 15.135 -16.448 -11.233 1.00 88.81 265 GLY A CA 1
ATOM 2105 C C . GLY A 1 265 ? 14.468 -15.318 -12.021 1.00 88.81 265 GLY A C 1
ATOM 2106 O O . GLY A 1 265 ? 15.066 -14.804 -12.962 1.00 88.81 265 GLY A O 1
ATOM 2107 N N . SER A 1 266 ? 13.227 -14.954 -11.686 1.00 91.12 266 SER A N 1
ATOM 2108 C CA . SER A 1 266 ? 12.439 -13.968 -12.431 1.00 91.12 266 SER A CA 1
ATOM 2109 C C . SER A 1 266 ? 12.777 -12.509 -12.102 1.00 91.12 266 SER A C 1
ATOM 2111 O O . SER A 1 266 ? 12.334 -11.607 -12.815 1.00 91.12 266 SER A O 1
ATOM 2113 N N . LEU A 1 267 ? 13.568 -12.244 -11.054 1.00 84.06 267 LEU A N 1
ATOM 2114 C CA . LEU A 1 267 ? 14.060 -10.897 -10.739 1.00 84.06 267 LEU A CA 1
ATOM 2115 C C . LEU A 1 267 ? 15.303 -10.503 -11.557 1.00 84.06 267 LEU A C 1
ATOM 2117 O O . LEU A 1 267 ? 15.579 -9.302 -11.676 1.00 84.06 267 LEU A O 1
ATOM 2121 N N . LEU A 1 268 ? 16.036 -11.479 -12.109 1.00 69.88 268 LEU A N 1
ATOM 2122 C CA . LEU A 1 268 ? 17.322 -11.305 -12.804 1.00 69.88 268 LEU A CA 1
ATOM 2123 C C . LEU A 1 268 ? 17.213 -11.180 -14.329 1.00 69.88 268 LEU A C 1
ATOM 2125 O O . LEU A 1 268 ? 16.260 -11.679 -14.963 1.00 69.88 268 LEU A O 1
#

InterPro domains:
  IPR052334 G8 domain-containing protein comF-like [PTHR47687] (2-267)
  IPR055401 CEMIP, beta-helix domain [PF24606] (9-71)

Foldseek 3Di:
DPADDPDVLQVQECANPAAQQDAAEQEEAEGAQEHHEAEWAQADDDPCRVDPDGRLQAEHPYAENYEFENHCLPHLPGENHEHYWYWYQDPSHTDTGPDLHEGFHDDVNHTDEHEHYLYEYAHTSEHEEHSYQHYEYENYEYALYQEDYEYFHEYEYENYEYHNHDPPPPRHDPAAHEQYEDELANYEYEAYQYEYEDHDWDPPDAAQRHHAPYEYDQDAQVGGRPYEYEYENYYYYHAPPPRHYGHDDDPHNSNVRDYYHDPPPRSD

Secondary structure (DSSP, 8-state):
-------HHHH-EEEEES---SEEES-EEE-SSEEEEEEE-SS--GGGTTS---GGGPPPSEEES-EEES--TT-TT-EEEEEEEEEEEETTEEEEE-S-PPP--EETTEE--EEEES-EEES-SEEEEE-SSEEEEES-EEES-SEEEEE-SEEEEEEEEEESS-S-TT-PPSS--EEEEEESSS-EEEEEEEEEEEEPPPTT--GGGS-EEEEEE---TTS---S-EEEEEEEEEEE-TTTTEEE---SSHHHHH--EEESSSTT-

Organism: NCBI:txid1487602